Protein AF-A0A7S7W4R5-F1 (afdb_monomer)

Mean predicted aligned error: 4.71 Å

Solvent-accessible surface area (backbone atoms only — not comparable to full-atom va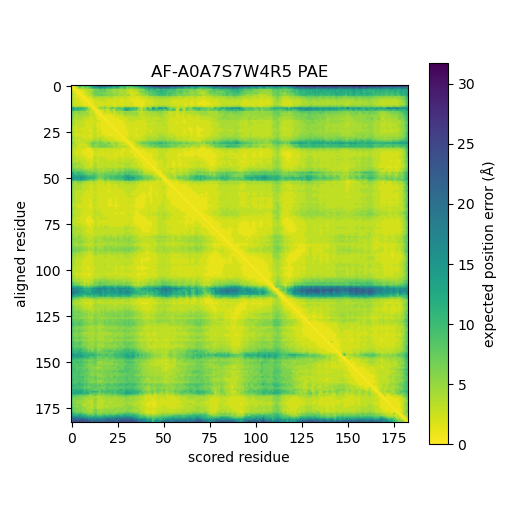lues): 10338 Å² total; per-residue (Å²): 139,83,71,46,53,84,39,73,47,75,42,76,81,83,52,96,44,67,66,61,40,48,54,51,48,58,56,51,57,73,48,55,54,64,38,40,35,37,60,42,52,51,40,34,76,33,30,85,63,26,84,66,51,64,66,30,40,39,49,42,52,46,47,54,47,36,34,74,71,57,67,24,35,40,40,30,28,32,53,75,38,90,50,81,83,76,53,47,64,40,73,39,48,25,26,44,54,65,61,52,51,52,38,69,77,60,66,84,75,65,97,51,74,84,59,65,46,71,56,57,43,84,44,76,36,76,58,96,40,72,66,52,46,51,50,51,53,52,51,54,50,54,42,60,74,41,58,58,49,45,60,76,46,48,69,54,45,52,53,42,41,74,73,69,44,68,67,47,70,63,54,55,53,18,31,53,49,50,59,71,73,73,107

Nearest PDB structures (foldseek):
  3dxf-assembly2_B  TM=5.751E-01  e=3.104E-03  Homo sapiens
  2c4k-assembly3_C  TM=3.996E-01  e=3.802E-01  Homo sapiens
  3pbm-assembly1_A  TM=5.178E-01  e=3.831E+00  Pseudomonas aeruginosa
  4r27-assembly1_A  TM=4.172E-01  e=1.928E+00  Microbacterium sp. Gsoil167

Sequence (183 aa):
MSFLPNDRVWILSYSRKVEENSALIDKLGRAGVGEYVYISSATTNVASRTRCYRYPTVKLLAETLARKKLGARILTVGMMYEQPSELPAGATIATSYDDLAAFMLAPQWLDSAEQPVRLIRRYERPFASRLEEIAFALYGHAMSMLHRWPCALRPIDLILRAMGYKWYGYLYLSNRTWFTTTS

Foldseek 3Di:
DQDDQADEDEAPDDDLDLVVLLVVLVVVLVRNHNAYAYEAELLLLCVVFAVADSPSVSRVSSVVSNCVRPVYQYEYAWDEDQDLVVDFAAKGWHAYPVLVVVCVVPPDDDPDSVDHHYRTDIDHHHDPDPVSVVLVVVLLVLCVVCRHCSCVCVVVCVVCVVVVGPDDSSRSVSRVSCVVPVD

Secondary structure (DSSP, 8-state):
-PPPTT-EEEE----SSHHHHHHHHHHHHTT--SEEEEEEEGGGGGTTT-SS-HHHHHHHHHHHHHHHHH--EEEEE-EEESSGGGSPSEEEEEEEHHHHHHHHHS----S-TTSPEEE-EEEEE--SSHHHHHHHHHHHHHHHHTTT-GGGGHHHHHHHHHTT----HHHHHHHHHHHHH--

pLDDT: mean 90.35, std 7.59, range [43.38, 97.69]

Radius of gyration: 17.81 Å; Cα contacts (8 Å, |Δi|>4): 263; chains: 1; bounding box: 48×31×44 Å

Structure (mmCIF, N/CA/C/O backbone):
data_AF-A0A7S7W4R5-F1
#
_entry.id   AF-A0A7S7W4R5-F1
#
loop_
_atom_site.group_PDB
_atom_site.id
_atom_site.type_symbol
_atom_site.label_atom_id
_atom_site.label_alt_id
_atom_site.label_comp_id
_atom_site.label_asym_id
_atom_site.label_entity_id
_atom_site.label_seq_id
_atom_site.pdbx_PDB_ins_code
_atom_site.Cartn_x
_atom_site.Cartn_y
_atom_site.Cartn_z
_atom_site.occupancy
_atom_site.B_iso_or_equiv
_atom_site.auth_seq_id
_atom_site.auth_comp_id
_atom_site.auth_asym_id
_atom_site.auth_atom_id
_atom_site.pdbx_PDB_model_num
ATOM 1 N N . MET A 1 1 ? -27.684 1.420 8.546 1.00 53.84 1 MET A N 1
ATOM 2 C CA . MET A 1 1 ? -26.929 0.366 9.253 1.00 53.84 1 MET A CA 1
ATOM 3 C C . MET A 1 1 ? -26.331 0.977 10.501 1.00 53.84 1 MET A C 1
ATOM 5 O O . MET A 1 1 ? -25.588 1.944 10.378 1.00 53.84 1 MET A O 1
ATOM 9 N N . SER A 1 2 ? -26.717 0.484 11.673 1.00 81.50 2 SER A N 1
ATOM 10 C CA . SER A 1 2 ? -26.070 0.803 12.947 1.00 81.50 2 SER A CA 1
ATOM 11 C C . SER A 1 2 ? -25.032 -0.274 13.237 1.00 81.50 2 SER A C 1
ATOM 13 O O . SER A 1 2 ? -25.354 -1.453 13.116 1.00 81.50 2 SER A O 1
ATOM 15 N N . PHE A 1 3 ? -23.817 0.129 13.595 1.00 87.81 3 PHE A N 1
ATOM 16 C CA . PHE A 1 3 ? -22.823 -0.802 14.117 1.00 87.81 3 PHE A CA 1
ATOM 17 C C . PHE A 1 3 ? -23.170 -1.194 15.555 1.00 87.81 3 PHE A C 1
ATOM 19 O O . PHE A 1 3 ? -23.752 -0.399 16.295 1.00 87.81 3 PHE A O 1
ATOM 26 N N . LEU A 1 4 ? -22.807 -2.413 15.934 1.00 89.62 4 LEU A N 1
ATOM 27 C CA . LEU A 1 4 ? -22.903 -2.929 17.291 1.00 89.62 4 LEU A CA 1
ATOM 28 C C . LEU A 1 4 ? -21.526 -2.892 17.976 1.00 89.62 4 LEU A C 1
ATOM 30 O O . LEU A 1 4 ? -20.497 -2.968 17.302 1.00 89.62 4 LEU A O 1
ATOM 34 N N . PRO A 1 5 ? -21.470 -2.844 19.319 1.00 88.25 5 PRO A N 1
ATOM 35 C CA . PRO A 1 5 ? -20.201 -2.839 20.052 1.00 88.25 5 PRO A CA 1
ATOM 36 C C . PRO A 1 5 ? -19.311 -4.060 19.800 1.00 88.25 5 PRO A C 1
ATOM 38 O O . PRO A 1 5 ? -18.100 -3.964 19.932 1.00 88.25 5 PRO A O 1
ATOM 41 N N . ASN A 1 6 ? -19.887 -5.197 19.407 1.00 91.38 6 ASN A N 1
ATOM 42 C CA . ASN A 1 6 ? -19.131 -6.417 19.112 1.00 91.38 6 ASN A CA 1
ATOM 43 C C . ASN A 1 6 ? -18.728 -6.532 17.635 1.00 91.38 6 ASN A C 1
ATOM 45 O O . ASN A 1 6 ? -18.113 -7.526 17.247 1.00 91.38 6 ASN A O 1
ATOM 49 N N . ASP A 1 7 ? -19.084 -5.548 16.806 1.00 92.81 7 ASP A N 1
ATOM 50 C CA . ASP A 1 7 ? -18.713 -5.565 15.400 1.00 92.81 7 ASP A CA 1
ATOM 51 C C . ASP A 1 7 ? -17.211 -5.322 15.231 1.00 92.81 7 ASP A C 1
ATOM 53 O O . ASP A 1 7 ? -16.554 -4.627 16.014 1.00 92.81 7 ASP A O 1
ATOM 57 N N . ARG A 1 8 ? -16.685 -5.859 14.130 1.00 92.88 8 ARG A N 1
ATOM 58 C CA . ARG A 1 8 ? -15.374 -5.513 13.590 1.00 92.88 8 ARG A CA 1
ATOM 59 C C . ARG A 1 8 ? -15.561 -4.720 12.310 1.00 92.88 8 ARG A C 1
ATOM 61 O O . ARG A 1 8 ? -16.158 -5.211 11.352 1.00 92.88 8 ARG A O 1
ATOM 68 N N . VAL A 1 9 ? -14.981 -3.527 12.255 1.00 94.88 9 VAL A N 1
ATOM 69 C CA . VAL A 1 9 ? -15.012 -2.687 11.057 1.00 94.88 9 VAL A CA 1
ATOM 70 C C . VAL A 1 9 ? -13.676 -2.733 10.333 1.00 94.88 9 VAL A C 1
ATOM 72 O O . VAL A 1 9 ? -12.651 -2.279 10.839 1.00 94.88 9 VAL A O 1
ATOM 75 N N . TRP A 1 10 ? -13.716 -3.234 9.100 1.00 95.62 10 TRP A N 1
ATOM 76 C CA . TRP A 1 10 ? -12.595 -3.216 8.168 1.00 95.62 10 TRP A CA 1
ATOM 77 C C . TRP A 1 10 ? -12.615 -1.928 7.344 1.00 95.62 10 TRP A C 1
ATOM 79 O O . TRP A 1 10 ? -13.551 -1.659 6.591 1.00 95.62 10 TRP A O 1
ATOM 89 N N . ILE A 1 11 ? -11.565 -1.124 7.464 1.00 95.25 11 ILE A N 1
ATOM 90 C CA . ILE A 1 11 ? -11.422 0.160 6.781 1.00 95.25 11 ILE A CA 1
ATOM 91 C C . ILE A 1 11 ? -10.548 -0.052 5.542 1.00 95.25 11 ILE A C 1
ATOM 93 O O . ILE A 1 11 ? -9.324 0.092 5.584 1.00 95.25 11 ILE A O 1
ATOM 97 N N . LEU A 1 12 ? -11.193 -0.414 4.429 1.00 92.00 12 LEU A N 1
ATOM 98 C CA . LEU A 1 12 ? -10.541 -0.571 3.119 1.00 92.00 12 LEU A CA 1
ATOM 99 C C . LEU A 1 12 ? -10.493 0.742 2.322 1.00 92.00 12 LEU A C 1
ATOM 101 O O . LEU A 1 12 ? -9.673 0.911 1.418 1.00 92.00 12 LEU A O 1
ATOM 105 N N . SER A 1 13 ? -11.376 1.685 2.651 1.00 78.00 13 SER A N 1
ATOM 106 C CA . SER A 1 13 ? -11.526 2.947 1.932 1.00 78.00 13 SER A CA 1
ATOM 107 C C . SER A 1 13 ? -10.308 3.853 2.095 1.00 78.00 13 SER A C 1
ATOM 109 O O . SER A 1 13 ? -9.750 3.996 3.184 1.00 78.00 13 SER A O 1
ATOM 111 N N . TYR A 1 14 ? -9.934 4.515 1.005 1.00 83.19 14 TYR A N 1
ATOM 112 C CA . TYR A 1 14 ? -8.827 5.458 0.949 1.00 83.19 14 TYR A CA 1
ATOM 113 C C . TYR A 1 14 ? -9.204 6.649 0.073 1.00 83.19 14 TYR A C 1
ATOM 115 O O . TYR A 1 14 ? -9.619 6.471 -1.072 1.00 83.19 14 TYR A O 1
ATOM 123 N N . SER A 1 15 ? -8.976 7.857 0.583 1.00 89.75 15 SER A N 1
ATOM 124 C CA . SER A 1 15 ? -8.947 9.073 -0.226 1.00 89.75 15 SER A CA 1
ATOM 125 C C . SER A 1 15 ? -7.519 9.579 -0.425 1.00 89.75 15 SER A C 1
ATOM 127 O O . SER A 1 15 ? -6.656 9.458 0.444 1.00 89.75 15 SER A O 1
ATOM 129 N N . ARG A 1 16 ? -7.278 10.240 -1.562 1.00 88.88 16 ARG A N 1
ATOM 130 C CA . ARG A 1 16 ? -6.045 11.008 -1.816 1.00 88.88 16 ARG A CA 1
ATOM 131 C C . ARG A 1 16 ? -5.974 12.314 -1.007 1.00 88.88 16 ARG A C 1
ATOM 133 O O . ARG A 1 16 ? -4.934 12.983 -1.036 1.00 88.88 16 ARG A O 1
ATOM 140 N N . LYS A 1 17 ? -7.063 12.713 -0.345 1.00 91.44 17 LYS A N 1
ATOM 141 C CA . LYS A 1 17 ? -7.158 13.899 0.515 1.00 91.44 17 LYS A CA 1
ATOM 142 C C . LYS A 1 17 ? -7.147 13.476 1.981 1.00 91.44 17 LYS A C 1
ATOM 144 O O . LYS A 1 17 ? -7.844 12.542 2.368 1.00 91.44 17 LYS A O 1
ATOM 149 N N . VAL A 1 18 ? -6.327 14.136 2.792 1.00 90.25 18 VAL A N 1
ATOM 150 C CA . VAL A 1 18 ? -6.157 13.775 4.211 1.00 90.25 18 VAL A CA 1
ATOM 151 C C . VAL A 1 18 ? -7.432 14.088 4.992 1.00 90.25 18 VAL A C 1
ATOM 153 O O . VAL A 1 18 ? -7.828 13.323 5.865 1.00 90.25 18 VAL A O 1
ATOM 156 N N . GLU A 1 19 ? -8.112 15.162 4.610 1.00 94.06 19 GLU A N 1
ATOM 157 C CA . GLU A 1 19 ? -9.325 15.682 5.233 1.00 94.06 19 GLU A CA 1
ATOM 158 C C . GLU A 1 19 ? -10.476 14.677 5.115 1.00 94.06 19 GLU A C 1
ATOM 160 O O . GLU A 1 19 ? -11.157 14.392 6.096 1.00 94.06 19 GLU A O 1
ATOM 165 N N . GLU A 1 20 ? -10.638 14.067 3.937 1.00 94.69 20 GLU A N 1
ATOM 166 C CA . GLU A 1 20 ? -11.657 13.040 3.687 1.00 94.69 20 GLU A CA 1
ATOM 167 C C . GLU A 1 20 ? -11.386 11.765 4.505 1.00 94.69 20 GLU A C 1
ATOM 169 O O . GLU A 1 20 ? -12.312 11.189 5.076 1.00 94.69 20 GLU A O 1
ATOM 174 N N . ASN A 1 21 ? -10.116 11.353 4.633 1.00 94.06 21 ASN A N 1
ATOM 175 C CA . ASN A 1 21 ? -9.754 10.227 5.500 1.00 94.06 21 ASN A CA 1
ATOM 176 C C . ASN A 1 21 ? -10.016 10.550 6.980 1.00 94.06 21 ASN A C 1
ATOM 178 O O . ASN A 1 21 ? -10.554 9.709 7.696 1.00 94.06 21 ASN A O 1
ATOM 182 N N . SER A 1 22 ? -9.677 11.762 7.444 1.00 94.06 22 SER A N 1
ATOM 183 C CA . SER A 1 22 ? -9.964 12.173 8.825 1.00 94.06 22 SER A CA 1
ATOM 184 C C . SER A 1 22 ? -11.462 12.186 9.099 1.00 94.06 22 SER A C 1
ATOM 186 O O . SER A 1 22 ? -11.881 11.640 10.111 1.00 94.06 22 SER A O 1
ATOM 188 N N . ALA A 1 23 ? -12.271 12.747 8.197 1.00 95.00 23 ALA A N 1
ATOM 189 C CA . ALA A 1 23 ? -13.721 12.813 8.362 1.00 95.00 23 ALA A CA 1
ATOM 190 C C . ALA A 1 23 ? -14.356 11.417 8.476 1.00 95.00 23 ALA A C 1
ATOM 192 O O . ALA A 1 23 ? -15.234 11.203 9.313 1.00 95.00 23 ALA A O 1
ATOM 193 N N . LEU A 1 24 ? -13.887 10.452 7.677 1.00 94.25 24 LEU A N 1
ATOM 194 C CA . LEU A 1 24 ? -14.310 9.059 7.798 1.00 94.25 24 LEU A CA 1
ATOM 195 C C . LEU A 1 24 ? -13.932 8.470 9.162 1.00 94.25 24 LEU A C 1
ATOM 197 O O . LEU A 1 24 ? -14.781 7.881 9.825 1.00 94.25 24 LEU A O 1
ATOM 201 N N . ILE A 1 25 ? -12.672 8.626 9.574 1.00 94.69 25 ILE A N 1
ATOM 202 C CA . ILE A 1 25 ? -12.164 8.106 10.850 1.00 94.69 25 ILE A CA 1
ATOM 203 C C . ILE A 1 25 ? -12.946 8.714 12.022 1.00 94.69 25 ILE A C 1
ATOM 205 O O . ILE A 1 25 ? -13.368 7.992 12.918 1.00 94.69 25 ILE A O 1
ATOM 209 N N . ASP A 1 26 ? -13.223 10.017 11.982 1.00 93.81 26 ASP A N 1
ATOM 210 C CA . ASP A 1 26 ? -14.016 10.712 12.999 1.00 93.81 26 ASP A CA 1
ATOM 211 C C . ASP A 1 26 ? -15.463 10.207 13.042 1.00 93.81 26 ASP A C 1
ATOM 213 O O . ASP A 1 26 ? -16.035 10.040 14.120 1.00 93.81 26 ASP A O 1
ATOM 217 N N . LYS A 1 27 ? -16.061 9.921 11.879 1.00 93.00 27 LYS A N 1
ATOM 218 C CA . LYS A 1 27 ? -17.402 9.332 11.798 1.00 93.00 27 LYS A CA 1
ATOM 219 C C . LYS A 1 27 ? -17.432 7.915 12.374 1.00 93.00 27 LYS A C 1
ATOM 221 O O . LYS A 1 27 ? -18.374 7.585 13.087 1.00 93.00 27 LYS A O 1
ATOM 226 N N . LEU A 1 28 ? -16.414 7.105 12.086 1.00 92.94 28 LEU A N 1
ATOM 227 C CA . LEU A 1 28 ? -16.287 5.749 12.616 1.00 92.94 28 LEU A CA 1
ATOM 228 C C . LEU A 1 28 ? -16.101 5.754 14.133 1.00 92.94 28 LEU A C 1
ATOM 230 O O . LEU A 1 28 ? -16.795 5.012 14.810 1.00 92.94 28 LEU A O 1
ATOM 234 N N . GLY A 1 29 ? -15.275 6.648 14.683 1.00 91.81 29 GLY A N 1
ATOM 235 C CA . GLY A 1 29 ? -15.052 6.728 16.133 1.00 91.81 29 GLY A CA 1
ATOM 236 C C . GLY A 1 29 ? -16.318 7.020 16.945 1.00 91.81 29 GLY A C 1
ATOM 237 O O . GLY A 1 29 ? -16.427 6.603 18.093 1.00 91.81 29 GLY A O 1
ATOM 238 N N . ARG A 1 30 ? -17.316 7.675 16.338 1.00 91.56 30 ARG A N 1
ATOM 239 C CA . ARG A 1 30 ? -18.628 7.931 16.959 1.00 91.56 30 ARG A CA 1
ATOM 240 C C . ARG A 1 30 ? -19.580 6.734 16.905 1.00 91.56 30 ARG A C 1
ATOM 242 O O . ARG A 1 30 ? -20.636 6.791 17.523 1.00 91.56 30 ARG A O 1
ATOM 249 N N . ALA A 1 31 ? -19.245 5.684 16.158 1.00 89.00 31 ALA A N 1
ATOM 250 C CA . ALA A 1 31 ? -20.109 4.524 15.976 1.00 89.00 31 ALA A CA 1
ATOM 251 C C . ALA A 1 31 ? -20.035 3.504 17.124 1.00 89.00 31 ALA A C 1
ATOM 253 O O . ALA A 1 31 ? -20.873 2.610 17.171 1.00 89.00 31 ALA A O 1
ATOM 254 N N . GLY A 1 32 ? -19.060 3.623 18.034 1.00 84.50 32 GLY A N 1
ATOM 255 C CA . GLY A 1 32 ? -18.962 2.757 19.215 1.00 84.50 32 GLY A CA 1
ATOM 256 C C . GLY A 1 32 ? -18.634 1.289 18.913 1.00 84.50 32 GLY A C 1
ATOM 257 O O . GLY A 1 32 ? -18.999 0.418 19.694 1.00 84.50 32 GLY A O 1
ATOM 258 N N . VAL A 1 33 ? -17.972 1.013 17.786 1.00 91.62 33 VAL A N 1
ATOM 259 C CA . VAL A 1 33 ? -17.513 -0.331 17.386 1.00 91.62 33 VAL A CA 1
ATOM 260 C C . VAL A 1 33 ? -16.379 -0.795 18.309 1.00 91.62 33 VAL A C 1
ATOM 262 O O . VAL A 1 33 ? -15.517 0.012 18.666 1.00 91.62 33 VAL A O 1
ATOM 265 N N . GLY A 1 34 ? -16.349 -2.085 18.652 1.00 87.69 34 GLY A N 1
ATOM 266 C CA . GLY A 1 34 ? -15.338 -2.672 19.538 1.00 87.69 34 GLY A CA 1
ATOM 267 C C . GLY A 1 34 ? -13.983 -2.929 18.882 1.00 87.69 34 GLY A C 1
ATOM 268 O O . GLY A 1 34 ? -12.960 -2.833 19.555 1.00 87.69 34 GLY A O 1
ATOM 269 N N . GLU A 1 35 ? -13.940 -3.215 17.577 1.00 92.75 35 GLU A N 1
ATOM 270 C CA . GLU A 1 35 ? -12.680 -3.424 16.857 1.00 92.75 35 GLU A CA 1
ATOM 271 C C . GLU A 1 35 ? -12.645 -2.699 15.506 1.00 92.75 35 GLU A C 1
ATOM 273 O O . GLU A 1 35 ? -13.497 -2.895 14.636 1.00 92.75 35 GLU A O 1
ATOM 278 N N . TYR A 1 36 ? -11.592 -1.909 15.294 1.00 94.56 36 TYR A N 1
ATOM 279 C CA . TYR A 1 36 ? -11.287 -1.297 14.005 1.00 94.56 36 TYR A CA 1
ATOM 280 C C . TYR A 1 36 ? -10.034 -1.928 13.416 1.00 94.56 36 TYR A C 1
ATOM 282 O O . TYR A 1 36 ? -8.998 -2.019 14.077 1.00 94.56 36 TYR A O 1
ATOM 290 N N . VAL A 1 37 ? -10.108 -2.297 12.142 1.00 95.38 37 VAL A N 1
ATOM 291 C CA . VAL A 1 37 ? -8.967 -2.791 11.377 1.00 95.38 37 VAL A CA 1
ATOM 292 C C . VAL A 1 37 ? -8.735 -1.874 10.191 1.00 95.38 37 VAL A C 1
ATOM 294 O O . VAL A 1 37 ? -9.597 -1.734 9.327 1.00 95.38 37 VAL A O 1
ATOM 297 N N . TYR A 1 38 ? -7.564 -1.251 10.123 1.00 96.25 38 TYR A N 1
ATOM 298 C CA . TYR A 1 38 ? -7.192 -0.388 9.011 1.00 96.25 38 TYR A CA 1
ATOM 299 C C . TYR A 1 38 ? -6.280 -1.124 8.029 1.00 96.25 38 TYR A C 1
ATOM 301 O O . TYR A 1 38 ? -5.201 -1.597 8.400 1.00 96.25 38 TYR A O 1
ATOM 309 N N . ILE A 1 39 ? -6.697 -1.180 6.760 1.00 96.38 39 ILE A N 1
ATOM 310 C CA . ILE A 1 39 ? -5.896 -1.763 5.681 1.00 96.38 39 ILE A CA 1
ATOM 311 C C . ILE A 1 39 ? -4.884 -0.724 5.190 1.00 96.38 39 ILE A C 1
ATOM 313 O O . ILE A 1 39 ? -5.216 0.208 4.442 1.00 96.38 39 ILE A O 1
ATOM 317 N N . SER A 1 40 ? -3.634 -0.891 5.613 1.00 95.19 40 SER A N 1
ATOM 318 C CA . SER A 1 40 ? -2.487 -0.119 5.139 1.00 95.19 40 SER A CA 1
ATOM 319 C C . SER A 1 40 ? -1.844 -0.761 3.906 1.00 95.19 40 SER A C 1
ATOM 321 O O . SER A 1 40 ? -2.249 -1.825 3.452 1.00 95.19 40 SER A O 1
ATOM 323 N N . SER A 1 41 ? -0.845 -0.098 3.329 1.00 94.56 41 SER A N 1
ATOM 324 C CA . SER A 1 41 ? -0.123 -0.569 2.145 1.00 94.56 41 SER A CA 1
ATOM 325 C C . SER A 1 41 ? 1.355 -0.744 2.456 1.00 94.56 41 SER A C 1
ATOM 327 O O . SER A 1 41 ? 1.958 0.116 3.085 1.00 94.56 41 SER A O 1
ATOM 329 N N . ALA A 1 42 ? 1.971 -1.785 1.903 1.00 94.62 42 ALA A N 1
ATOM 330 C CA . ALA A 1 42 ? 3.408 -2.025 1.917 1.00 94.62 42 ALA A CA 1
ATOM 331 C C . ALA A 1 42 ? 4.209 -0.797 1.453 1.00 94.62 42 ALA A C 1
ATOM 333 O O . ALA A 1 42 ? 5.328 -0.582 1.910 1.00 94.62 42 ALA A O 1
ATOM 334 N N . THR A 1 43 ? 3.621 0.039 0.592 1.00 93.50 43 THR A N 1
ATOM 335 C CA . THR A 1 43 ? 4.242 1.258 0.061 1.00 93.50 43 THR A CA 1
ATOM 336 C C . THR A 1 43 ? 4.409 2.378 1.085 1.00 93.50 43 THR A C 1
ATOM 338 O O . THR A 1 43 ? 5.188 3.294 0.838 1.00 93.50 43 THR A O 1
ATOM 341 N N . THR A 1 44 ? 3.760 2.329 2.253 1.00 93.19 44 THR A N 1
ATOM 342 C CA . THR A 1 44 ? 3.964 3.344 3.305 1.00 93.19 44 THR A CA 1
ATOM 343 C C . THR A 1 44 ? 5.407 3.364 3.819 1.00 93.19 44 THR A C 1
ATOM 345 O O . THR A 1 44 ? 5.878 4.412 4.262 1.00 93.19 44 THR A O 1
ATOM 348 N N . ASN A 1 45 ? 6.156 2.266 3.657 1.00 91.81 45 ASN A N 1
ATOM 349 C CA . ASN A 1 45 ? 7.567 2.157 4.038 1.00 91.81 45 ASN A CA 1
ATOM 350 C C . ASN A 1 45 ? 8.509 3.127 3.295 1.00 91.81 45 ASN A C 1
ATOM 352 O O . ASN A 1 45 ? 9.619 3.377 3.766 1.00 91.81 45 ASN A O 1
ATOM 356 N N . VAL A 1 46 ? 8.088 3.694 2.157 1.00 91.00 46 VAL A N 1
ATOM 357 C CA . VAL A 1 46 ? 8.875 4.700 1.423 1.00 91.00 46 VAL A CA 1
ATOM 358 C C . VAL A 1 46 ? 8.458 6.136 1.715 1.00 91.00 46 VAL A C 1
ATOM 360 O O . VAL A 1 46 ? 9.169 7.053 1.309 1.00 91.00 46 VAL A O 1
ATOM 363 N N . ALA A 1 47 ? 7.362 6.364 2.445 1.00 89.50 47 ALA A N 1
ATOM 364 C CA . ALA A 1 47 ? 6.867 7.714 2.730 1.00 89.50 47 ALA A CA 1
ATOM 365 C C . ALA A 1 47 ? 7.873 8.564 3.533 1.00 89.50 47 ALA A C 1
ATOM 367 O O . ALA A 1 47 ? 7.959 9.775 3.342 1.00 89.50 47 ALA A O 1
ATOM 368 N N . SER A 1 48 ? 8.673 7.938 4.403 1.00 82.94 48 SER A N 1
ATOM 369 C CA . SER A 1 48 ? 9.748 8.613 5.146 1.00 82.94 48 SER A CA 1
ATOM 370 C C . SER A 1 48 ? 11.006 8.855 4.302 1.00 82.94 48 SER A C 1
ATOM 372 O O . SER A 1 48 ? 11.750 9.800 4.562 1.00 82.94 48 SER A O 1
ATOM 374 N N . ARG A 1 49 ? 11.237 8.027 3.274 1.00 82.50 49 ARG A N 1
ATOM 375 C CA . ARG A 1 49 ? 12.416 8.089 2.392 1.00 82.50 49 ARG A CA 1
ATOM 376 C C . ARG A 1 49 ? 12.258 9.127 1.292 1.00 82.50 49 ARG A C 1
ATOM 378 O O . ARG A 1 49 ? 13.232 9.750 0.876 1.00 82.50 49 ARG A O 1
ATOM 385 N N . THR A 1 50 ? 11.031 9.328 0.824 1.00 81.69 50 THR A N 1
ATOM 386 C CA . THR A 1 50 ? 10.734 10.294 -0.222 1.00 81.69 50 THR A CA 1
ATOM 387 C C . THR A 1 50 ? 9.426 11.027 0.042 1.00 81.69 50 THR A C 1
ATOM 389 O O . THR A 1 50 ? 8.381 10.432 0.285 1.00 81.69 50 THR A O 1
ATOM 392 N N . ARG A 1 51 ? 9.479 12.360 -0.050 1.00 75.25 51 ARG A N 1
ATOM 393 C CA . ARG A 1 51 ? 8.314 13.236 0.151 1.00 75.25 51 ARG A CA 1
ATOM 394 C C . ARG A 1 51 ? 7.527 13.486 -1.134 1.00 75.25 51 ARG A C 1
ATOM 396 O O . ARG A 1 51 ? 6.547 14.223 -1.117 1.00 75.25 51 ARG A O 1
ATOM 403 N N . CYS A 1 52 ? 7.947 12.905 -2.257 1.00 87.50 52 CYS A N 1
ATOM 404 C CA . CYS A 1 52 ? 7.414 13.281 -3.560 1.00 87.50 52 CYS A CA 1
ATOM 405 C C . CYS A 1 52 ? 6.260 12.404 -4.067 1.00 87.50 52 CYS A C 1
ATOM 407 O O . CYS A 1 52 ? 5.587 12.753 -5.045 1.00 87.50 52 CYS A O 1
ATOM 409 N N . TYR A 1 53 ? 6.008 11.260 -3.425 1.00 89.31 53 TYR A N 1
ATOM 410 C CA . TYR A 1 53 ? 4.865 10.410 -3.742 1.00 89.31 53 TYR A CA 1
ATOM 411 C C . TYR A 1 53 ? 3.727 10.660 -2.761 1.00 89.31 53 TYR A C 1
ATOM 413 O O . TYR A 1 53 ? 3.793 10.304 -1.591 1.00 89.31 53 TYR A O 1
ATOM 421 N N . ARG A 1 54 ? 2.637 11.240 -3.270 1.00 90.12 54 ARG A N 1
ATOM 422 C CA . ARG A 1 54 ? 1.461 11.564 -2.457 1.00 90.12 54 ARG A CA 1
ATOM 423 C C . ARG A 1 54 ? 0.768 10.320 -1.896 1.00 90.12 54 ARG A C 1
ATOM 425 O O . ARG A 1 54 ? 0.298 10.362 -0.767 1.00 90.12 54 ARG A O 1
ATOM 432 N N . TYR A 1 55 ? 0.699 9.230 -2.664 1.00 90.62 55 TYR A N 1
ATOM 433 C CA . TYR A 1 55 ? -0.039 8.028 -2.260 1.00 90.62 55 TYR A CA 1
ATOM 434 C C . TYR A 1 55 ? 0.512 7.385 -0.970 1.00 90.62 55 TYR A C 1
ATOM 436 O O . TYR A 1 55 ? -0.244 7.349 0.004 1.00 90.62 55 TYR A O 1
ATOM 444 N N . PRO A 1 56 ? 1.803 6.986 -0.894 1.00 92.00 56 PRO A N 1
ATOM 445 C CA . PRO A 1 56 ? 2.403 6.464 0.336 1.00 92.00 56 PRO A CA 1
ATOM 446 C C . PRO A 1 56 ? 2.236 7.390 1.540 1.00 92.00 56 PRO A C 1
ATOM 448 O O . PRO A 1 56 ? 1.855 6.941 2.618 1.00 92.00 56 PRO A O 1
ATOM 451 N N . THR A 1 57 ? 2.466 8.693 1.348 1.00 92.19 57 THR A N 1
ATOM 452 C CA . THR A 1 57 ? 2.383 9.689 2.422 1.00 92.19 57 THR A CA 1
ATOM 453 C C . THR A 1 57 ? 0.971 9.810 2.977 1.00 92.19 57 THR A C 1
ATOM 455 O O . THR A 1 57 ? 0.775 9.722 4.184 1.00 92.19 57 THR A O 1
ATOM 458 N N . VAL A 1 58 ? -0.036 9.969 2.114 1.00 93.00 58 VAL A N 1
ATOM 459 C CA . VAL A 1 58 ? -1.431 10.089 2.565 1.00 93.00 58 VAL A CA 1
ATOM 460 C C . VAL A 1 58 ? -1.905 8.787 3.214 1.00 93.00 58 VAL A C 1
ATOM 462 O O . VAL A 1 58 ? -2.611 8.837 4.218 1.00 93.00 58 VAL A O 1
ATOM 465 N N . LYS A 1 59 ? -1.492 7.622 2.694 1.00 93.38 59 LYS A N 1
ATOM 466 C CA . LYS A 1 59 ? -1.863 6.322 3.269 1.00 93.38 59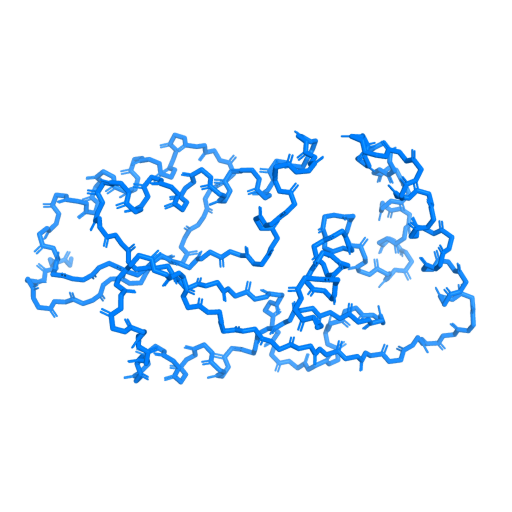 LYS A CA 1
ATOM 467 C C . LYS A 1 59 ? -1.252 6.121 4.663 1.00 93.38 59 LYS A C 1
ATOM 469 O O . LYS A 1 59 ? -1.967 5.663 5.551 1.00 93.38 59 LYS A O 1
ATOM 474 N N . LEU A 1 60 ? 0.003 6.538 4.873 1.00 93.50 60 LEU A N 1
ATOM 475 C CA . LEU A 1 60 ? 0.673 6.521 6.180 1.00 93.50 60 LEU A CA 1
ATOM 476 C C . LEU A 1 60 ? 0.038 7.500 7.182 1.00 93.50 60 LEU A C 1
ATOM 478 O O . LEU A 1 60 ? -0.120 7.175 8.359 1.00 93.50 60 LEU A O 1
ATOM 482 N N . LEU A 1 61 ? -0.356 8.694 6.728 1.00 93.94 61 LEU A N 1
ATOM 483 C CA . LEU A 1 61 ? -1.068 9.654 7.576 1.00 93.94 61 LEU A CA 1
ATOM 484 C C . LEU A 1 61 ? -2.426 9.099 8.019 1.00 93.94 61 LEU A C 1
ATOM 486 O O . LEU A 1 61 ? -2.763 9.180 9.196 1.00 93.94 61 LEU A O 1
ATOM 490 N N . ALA A 1 62 ? -3.180 8.489 7.104 1.00 94.69 62 ALA A N 1
ATOM 491 C CA . ALA A 1 62 ? -4.448 7.846 7.428 1.00 94.69 62 ALA A CA 1
ATOM 492 C C . ALA A 1 62 ? -4.271 6.642 8.374 1.00 94.69 62 ALA A C 1
ATOM 494 O O . ALA A 1 62 ? -5.057 6.497 9.306 1.00 94.69 62 ALA A O 1
ATOM 495 N N . GLU A 1 63 ? -3.211 5.841 8.208 1.00 94.44 63 GLU A N 1
ATOM 496 C CA . GLU A 1 63 ? -2.851 4.776 9.157 1.00 94.44 63 GLU A CA 1
ATOM 497 C C . GLU A 1 63 ? -2.597 5.339 10.563 1.00 94.44 63 GLU A C 1
ATOM 499 O O . GLU A 1 63 ? -3.178 4.874 11.544 1.00 94.44 63 GLU A O 1
ATOM 504 N N . THR A 1 64 ? -1.769 6.384 10.656 1.00 94.06 64 THR A N 1
ATOM 505 C CA . THR A 1 64 ? -1.459 7.063 11.923 1.00 94.06 64 THR A CA 1
ATOM 506 C C .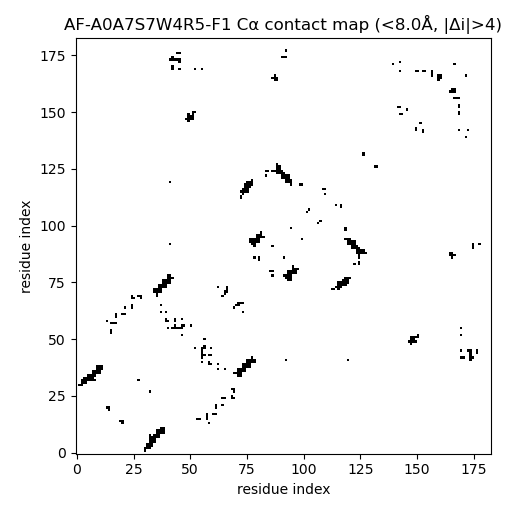 THR A 1 64 ? -2.723 7.612 12.585 1.00 94.06 64 THR A C 1
ATOM 508 O O . THR A 1 64 ? -2.904 7.474 13.794 1.00 94.06 64 THR A O 1
ATOM 511 N N . LEU A 1 65 ? -3.622 8.214 11.798 1.00 94.75 65 LEU A N 1
ATOM 512 C CA . LEU A 1 65 ? -4.898 8.733 12.288 1.00 94.75 65 LEU A CA 1
ATOM 513 C C . LEU A 1 65 ? -5.812 7.616 12.795 1.00 94.75 65 LEU A C 1
ATOM 515 O O . LEU A 1 65 ? -6.370 7.759 13.880 1.00 94.75 65 LEU A O 1
ATOM 519 N N . ALA A 1 66 ? -5.946 6.515 12.053 1.00 94.62 66 ALA A N 1
ATOM 520 C CA . ALA A 1 66 ? -6.779 5.383 12.452 1.00 94.62 66 ALA A CA 1
ATOM 521 C C . ALA A 1 66 ? -6.268 4.768 13.760 1.00 94.62 66 ALA A C 1
ATOM 523 O O . ALA A 1 66 ? -7.044 4.545 14.687 1.00 94.62 66 ALA A O 1
ATOM 524 N N . ARG A 1 67 ? -4.949 4.593 13.883 1.00 93.56 67 ARG A N 1
ATOM 525 C CA . ARG A 1 67 ? -4.324 4.108 15.116 1.00 93.56 67 ARG A CA 1
ATOM 526 C C . ARG A 1 67 ? -4.587 5.050 16.291 1.00 93.56 67 ARG A C 1
ATOM 528 O O . ARG A 1 67 ? -5.054 4.614 17.334 1.00 93.56 67 ARG A O 1
ATOM 535 N N . LYS A 1 68 ? -4.334 6.351 16.116 1.00 93.69 68 LYS A N 1
ATOM 536 C CA . LYS A 1 68 ? -4.448 7.344 17.196 1.00 93.69 68 LYS A CA 1
ATOM 537 C C . LYS A 1 68 ? -5.890 7.591 17.643 1.00 93.69 68 LYS A C 1
ATOM 539 O O . LYS A 1 68 ? -6.122 7.785 18.830 1.00 93.69 68 LYS A O 1
ATOM 544 N N . LYS A 1 69 ? -6.839 7.659 16.705 1.00 93.88 69 LYS A N 1
ATOM 545 C CA . LYS A 1 69 ? -8.231 8.040 16.996 1.00 93.88 69 LYS A CA 1
ATOM 546 C C . LYS A 1 69 ? -9.134 6.851 17.310 1.00 93.88 69 LYS A C 1
ATOM 548 O O . LYS A 1 69 ? -10.095 7.027 18.045 1.00 93.88 69 LYS A O 1
ATOM 553 N N . LEU A 1 70 ? -8.852 5.679 16.741 1.00 93.19 70 LEU A N 1
ATOM 554 C CA . LEU A 1 70 ? -9.710 4.495 16.869 1.00 93.19 70 LEU A CA 1
ATOM 555 C C . LEU A 1 70 ? -9.050 3.348 17.636 1.00 93.19 70 LEU A C 1
ATOM 557 O O . LEU A 1 70 ? -9.699 2.332 17.853 1.00 93.19 70 LEU A O 1
ATOM 561 N N . GLY A 1 71 ? -7.759 3.450 17.975 1.00 92.56 71 GLY A N 1
ATOM 562 C CA . GLY A 1 71 ? -6.999 2.290 18.449 1.00 92.56 71 GLY A CA 1
ATOM 563 C C . GLY A 1 71 ? -6.937 1.175 17.399 1.00 92.56 71 GLY A C 1
ATOM 564 O O . GLY A 1 71 ? -6.859 0.003 17.752 1.00 92.56 71 GLY A O 1
ATOM 565 N N . ALA A 1 72 ? -7.041 1.523 16.109 1.00 93.69 72 ALA A N 1
ATOM 566 C CA . ALA A 1 72 ? -7.194 0.535 15.050 1.00 93.69 72 ALA A CA 1
ATOM 567 C C . ALA A 1 72 ? -5.972 -0.386 14.944 1.00 93.69 72 ALA A C 1
ATOM 569 O O . ALA A 1 72 ? -4.827 0.080 14.917 1.00 93.69 72 ALA A O 1
ATOM 570 N N . ARG A 1 73 ? -6.233 -1.685 14.774 1.00 94.50 73 ARG A N 1
ATOM 571 C CA . ARG A 1 73 ? -5.222 -2.663 14.371 1.00 94.50 73 ARG A CA 1
ATOM 572 C C . ARG A 1 73 ? -4.848 -2.432 12.915 1.00 94.50 73 ARG A C 1
ATOM 574 O O . ARG A 1 73 ? -5.707 -2.144 12.079 1.00 94.50 73 ARG A O 1
ATOM 581 N N . ILE A 1 74 ? -3.562 -2.547 12.602 1.00 94.56 74 ILE A N 1
ATOM 582 C CA . ILE A 1 74 ? -3.053 -2.258 11.262 1.00 94.56 74 ILE A CA 1
ATOM 583 C C . ILE A 1 74 ? -2.727 -3.562 10.541 1.00 94.56 74 ILE A C 1
ATOM 585 O O . ILE A 1 74 ? -1.875 -4.324 10.995 1.00 94.56 74 ILE A O 1
ATOM 589 N N . LEU A 1 75 ? -3.360 -3.774 9.387 1.00 96.12 75 LEU A N 1
ATOM 590 C CA . LEU A 1 75 ? -3.006 -4.837 8.449 1.00 96.12 75 LEU A CA 1
ATOM 591 C C . LEU A 1 75 ? -2.305 -4.222 7.237 1.00 96.12 75 LEU A C 1
ATOM 593 O O . LEU A 1 75 ? -2.898 -3.442 6.496 1.00 96.12 75 LEU A O 1
ATOM 597 N N . THR A 1 76 ? -1.037 -4.557 7.031 1.00 95.62 76 THR A N 1
ATOM 598 C CA . THR A 1 76 ? -0.262 -4.126 5.863 1.00 95.62 76 THR A CA 1
ATOM 599 C C . THR A 1 76 ? -0.424 -5.139 4.741 1.00 95.62 76 THR A C 1
ATOM 601 O O . THR A 1 76 ? -0.034 -6.293 4.912 1.00 95.62 76 THR A O 1
ATOM 604 N N . VAL A 1 77 ? -0.937 -4.696 3.592 1.00 96.75 77 VAL A N 1
ATOM 605 C CA . VAL A 1 77 ? -1.027 -5.512 2.370 1.00 96.75 77 VAL A CA 1
ATOM 606 C C . VAL A 1 77 ? -0.079 -5.001 1.286 1.00 96.75 77 VAL A C 1
ATOM 608 O O . VAL A 1 77 ? 0.266 -3.819 1.245 1.00 96.75 77 VAL A O 1
ATOM 611 N N . GLY A 1 78 ? 0.368 -5.891 0.409 1.00 95.62 78 GLY A N 1
ATOM 612 C CA . GLY A 1 78 ? 1.186 -5.591 -0.757 1.00 95.62 78 GLY A CA 1
ATOM 613 C C . GLY A 1 78 ? 0.356 -5.064 -1.926 1.00 95.62 78 GLY A C 1
ATOM 614 O O . GLY A 1 78 ? -0.737 -4.524 -1.758 1.00 95.62 78 GLY A O 1
ATOM 615 N N . MET A 1 79 ? 0.887 -5.215 -3.137 1.00 95.06 79 MET A N 1
ATOM 616 C CA . MET A 1 79 ? 0.093 -5.067 -4.354 1.00 95.06 79 MET A CA 1
ATOM 617 C C . MET A 1 79 ? -0.978 -6.166 -4.401 1.00 95.06 79 MET A C 1
ATOM 619 O O . MET A 1 79 ? -0.641 -7.348 -4.358 1.00 95.06 79 MET A O 1
ATOM 623 N N . MET A 1 80 ? -2.252 -5.772 -4.460 1.00 96.12 80 MET A N 1
ATOM 624 C CA . MET A 1 80 ? -3.366 -6.716 -4.568 1.00 96.12 80 MET A CA 1
ATOM 625 C C . MET A 1 80 ? -3.413 -7.334 -5.963 1.00 96.12 80 MET A C 1
ATOM 627 O O . MET A 1 80 ? -3.180 -6.627 -6.947 1.00 96.12 80 MET A O 1
ATOM 631 N N . TYR A 1 81 ? -3.726 -8.623 -6.034 1.00 96.25 81 TYR A N 1
ATOM 632 C CA . TYR A 1 81 ? -3.921 -9.342 -7.289 1.00 96.25 81 TYR A CA 1
ATOM 633 C C . TYR A 1 81 ? -4.947 -10.465 -7.118 1.00 96.25 81 TYR A C 1
ATOM 635 O O . TYR A 1 81 ? -5.106 -11.010 -6.020 1.00 96.25 81 TYR A O 1
ATOM 643 N N . GLU A 1 82 ? -5.624 -10.815 -8.209 1.00 97.06 82 GLU A N 1
ATOM 644 C CA . GLU A 1 82 ? -6.423 -12.041 -8.298 1.00 97.06 82 GLU A CA 1
ATOM 645 C C . GLU A 1 82 ? -5.562 -13.164 -8.877 1.00 97.06 82 GLU A C 1
ATOM 647 O O . GLU A 1 82 ? -5.378 -14.205 -8.249 1.00 97.06 82 GLU A O 1
ATOM 652 N N . GLN A 1 83 ? -4.905 -12.901 -10.009 1.00 95.56 83 GLN A N 1
ATOM 653 C CA . GLN A 1 83 ? -3.959 -13.824 -10.628 1.00 95.56 83 GLN A CA 1
ATOM 654 C C . GLN A 1 83 ? -2.516 -13.295 -10.561 1.00 95.56 83 GLN A C 1
ATOM 656 O O . GLN A 1 83 ? -2.272 -12.128 -10.878 1.00 95.56 83 GLN A O 1
ATOM 661 N N . PRO A 1 84 ? -1.509 -14.130 -10.223 1.00 93.69 84 PRO A N 1
ATOM 662 C CA . PRO A 1 84 ? -0.110 -13.691 -10.167 1.00 93.69 84 PRO A CA 1
ATOM 663 C C . PRO A 1 84 ? 0.423 -13.085 -11.478 1.00 93.69 84 PRO A C 1
ATOM 665 O O . PRO A 1 84 ? 1.364 -12.294 -11.457 1.00 93.69 84 PRO A O 1
ATOM 668 N N . SER A 1 85 ? -0.182 -13.425 -12.620 1.00 92.62 85 SER A N 1
ATOM 669 C CA . SER A 1 85 ? 0.134 -12.869 -13.944 1.00 92.62 85 SER A CA 1
ATOM 670 C C . SER A 1 85 ? -0.134 -11.358 -14.056 1.00 92.62 85 SER A C 1
ATOM 672 O O . SER A 1 85 ? 0.489 -10.681 -14.878 1.00 92.62 85 SER A O 1
ATOM 674 N N . GLU A 1 86 ? -1.013 -10.803 -13.217 1.00 92.56 86 GLU A N 1
ATOM 675 C CA . GLU A 1 86 ? -1.351 -9.375 -13.193 1.00 92.56 86 GLU A CA 1
ATOM 676 C C . GLU A 1 86 ? -0.228 -8.496 -12.634 1.00 92.56 86 GLU A C 1
ATOM 678 O O . GLU A 1 86 ? -0.135 -7.309 -12.995 1.00 92.56 86 GLU A O 1
ATOM 683 N N . LEU A 1 87 ? 0.606 -9.081 -11.764 1.00 94.75 87 LEU A N 1
ATOM 684 C CA . LEU A 1 87 ? 1.745 -8.435 -11.116 1.00 94.75 87 LEU A CA 1
ATOM 685 C C . LEU A 1 87 ? 2.797 -8.034 -12.157 1.00 94.75 87 LEU A C 1
ATOM 687 O O . LEU A 1 87 ? 2.925 -8.706 -13.178 1.00 94.75 87 LEU A O 1
ATOM 691 N N . PRO A 1 88 ? 3.562 -6.949 -11.944 1.00 93.81 88 PRO A N 1
ATOM 692 C CA . PRO A 1 88 ? 4.635 -6.561 -12.857 1.00 93.81 88 PRO A CA 1
ATOM 693 C C . PRO A 1 88 ? 5.771 -7.593 -12.892 1.00 93.81 88 PRO A C 1
ATOM 695 O O . PRO A 1 88 ? 5.959 -8.352 -11.943 1.00 93.81 88 PRO A O 1
ATOM 698 N N . ALA A 1 89 ? 6.565 -7.578 -13.970 1.00 93.75 89 ALA A N 1
ATOM 699 C 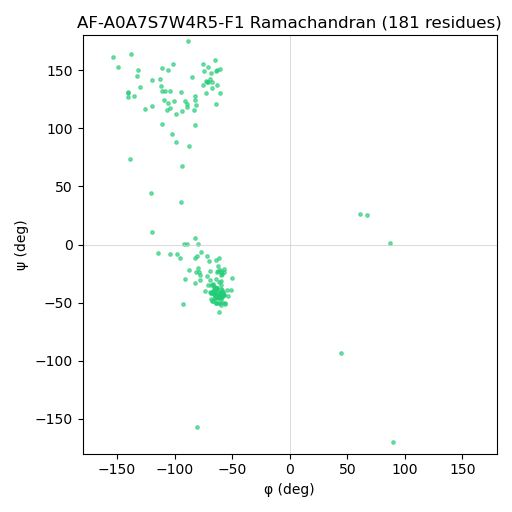CA . ALA A 1 89 ? 7.803 -8.353 -14.032 1.00 93.75 89 ALA A CA 1
ATOM 700 C C . ALA A 1 89 ? 8.796 -7.881 -12.968 1.00 93.75 89 ALA A C 1
ATOM 702 O O . ALA A 1 89 ? 8.821 -6.697 -12.611 1.00 93.75 89 ALA A O 1
ATOM 703 N N . GLY A 1 90 ? 9.621 -8.817 -12.506 1.00 92.50 90 GLY A N 1
ATOM 704 C CA . GLY A 1 90 ? 10.531 -8.646 -11.387 1.00 92.50 90 GLY A CA 1
ATOM 705 C C . GLY A 1 90 ? 9.898 -9.023 -10.047 1.00 92.50 90 GLY A C 1
ATOM 706 O O . GLY A 1 90 ? 8.814 -9.608 -9.967 1.00 92.50 90 GLY A O 1
ATOM 707 N N . ALA A 1 91 ? 10.611 -8.695 -8.972 1.00 92.25 91 ALA A N 1
ATOM 708 C CA . ALA A 1 91 ? 10.192 -9.017 -7.618 1.00 92.25 91 ALA A CA 1
ATOM 709 C C . ALA A 1 91 ? 9.183 -7.986 -7.076 1.00 92.25 91 ALA A C 1
ATOM 711 O O . ALA A 1 91 ? 9.443 -6.778 -7.057 1.00 92.25 91 ALA A O 1
ATOM 712 N N . THR A 1 92 ? 8.047 -8.479 -6.582 1.00 95.44 92 THR A N 1
ATOM 713 C CA . THR A 1 92 ? 6.939 -7.679 -6.050 1.00 95.44 92 THR A CA 1
ATOM 714 C C . THR A 1 92 ? 6.486 -8.175 -4.686 1.00 95.44 92 THR A C 1
ATOM 716 O O . THR A 1 92 ? 6.309 -9.370 -4.476 1.00 95.44 92 THR A O 1
ATOM 719 N N . ILE A 1 93 ? 6.269 -7.247 -3.754 1.00 95.94 93 ILE A N 1
ATOM 720 C CA . ILE A 1 93 ? 5.562 -7.523 -2.504 1.00 95.94 93 ILE A CA 1
ATOM 721 C C . ILE A 1 93 ? 4.061 -7.439 -2.777 1.00 95.94 93 ILE A C 1
ATOM 723 O O . ILE A 1 93 ? 3.548 -6.371 -3.123 1.00 95.94 93 ILE A O 1
ATOM 727 N N . ALA A 1 94 ? 3.360 -8.557 -2.633 1.00 96.69 94 ALA A N 1
ATOM 728 C CA . ALA A 1 94 ? 1.974 -8.702 -3.059 1.00 96.69 94 ALA A CA 1
ATOM 729 C C . ALA A 1 94 ? 1.115 -9.463 -2.038 1.00 96.69 94 ALA A C 1
ATOM 731 O O . ALA A 1 94 ? 1.638 -10.130 -1.142 1.00 96.69 94 ALA A O 1
ATOM 732 N N . THR A 1 95 ? -0.201 -9.348 -2.195 1.00 97.50 95 THR A N 1
ATOM 733 C CA . THR A 1 95 ? -1.224 -10.015 -1.375 1.00 97.50 95 THR A CA 1
ATOM 734 C C .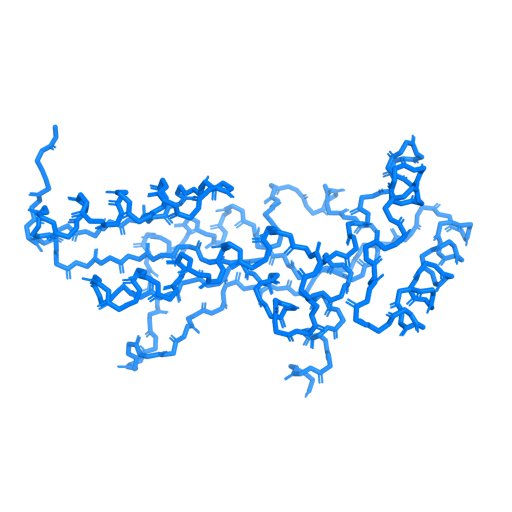 THR A 1 95 ? -2.353 -10.459 -2.297 1.00 97.50 95 THR A C 1
ATOM 736 O O . THR A 1 95 ? -2.861 -9.630 -3.052 1.00 97.50 95 THR A O 1
ATOM 739 N N . SER A 1 96 ? -2.746 -11.734 -2.271 1.00 97.69 96 SER A N 1
ATOM 740 C CA . SER A 1 96 ? -3.914 -12.161 -3.049 1.00 97.69 96 SER A CA 1
ATOM 741 C C . SER A 1 96 ? -5.206 -11.701 -2.375 1.00 97.69 96 SER A C 1
ATOM 743 O O . SER A 1 96 ? -5.255 -11.493 -1.157 1.00 97.69 96 SER A O 1
ATOM 745 N N . TYR A 1 97 ? -6.277 -11.559 -3.156 1.00 97.50 97 TYR A N 1
ATOM 746 C CA . TYR A 1 97 ? -7.610 -11.353 -2.585 1.00 97.50 97 TYR A CA 1
ATOM 747 C C . TYR A 1 97 ? -8.037 -12.519 -1.681 1.00 97.50 97 TYR A C 1
ATOM 749 O O . TYR A 1 97 ? -8.634 -12.268 -0.636 1.00 97.50 97 TYR A O 1
ATOM 757 N N . ASP A 1 98 ? -7.650 -13.751 -2.017 1.00 97.50 98 ASP A N 1
ATOM 758 C CA . ASP A 1 98 ? -7.933 -14.943 -1.210 1.00 97.50 98 ASP A CA 1
ATOM 759 C C . ASP A 1 98 ? -7.228 -14.914 0.150 1.00 97.50 98 ASP A C 1
ATOM 761 O O . ASP A 1 98 ? -7.861 -15.176 1.172 1.00 97.50 98 ASP A O 1
ATOM 765 N N . ASP A 1 99 ? -5.944 -14.533 0.194 1.00 96.81 99 ASP A N 1
ATOM 766 C CA . ASP A 1 99 ? -5.197 -14.396 1.450 1.00 96.81 99 ASP A CA 1
ATOM 767 C C . ASP A 1 99 ? -5.858 -13.324 2.339 1.00 96.81 99 ASP A C 1
ATOM 769 O O . ASP A 1 99 ? -6.003 -13.513 3.550 1.00 96.81 99 ASP A O 1
ATOM 773 N N . LEU A 1 100 ? -6.288 -12.198 1.747 1.00 97.38 100 LEU A N 1
ATOM 774 C CA . LEU A 1 100 ? -6.988 -11.134 2.473 1.00 97.38 100 LEU A CA 1
ATOM 775 C C . LEU A 1 100 ? -8.347 -11.609 2.997 1.00 97.38 100 LEU A C 1
ATOM 777 O O . LEU A 1 100 ? -8.656 -11.373 4.163 1.00 97.38 100 LEU A O 1
ATOM 781 N N . ALA A 1 101 ? -9.143 -12.289 2.171 1.00 96.88 101 ALA A N 1
ATOM 782 C CA . ALA A 1 101 ? -10.440 -12.823 2.569 1.00 96.88 101 ALA A CA 1
ATOM 783 C C . ALA A 1 101 ? -10.299 -13.857 3.697 1.00 96.88 101 ALA A C 1
ATOM 785 O O . ALA A 1 101 ? -11.005 -13.768 4.703 1.00 96.88 101 ALA A O 1
ATOM 786 N N . ALA A 1 102 ? -9.339 -14.778 3.580 1.00 97.06 102 ALA A N 1
ATOM 787 C CA . ALA A 1 102 ? -9.034 -15.761 4.614 1.00 97.06 102 ALA A CA 1
ATOM 788 C C . ALA A 1 102 ? -8.640 -15.084 5.936 1.00 97.06 102 ALA A C 1
ATOM 790 O O . ALA A 1 102 ? -9.170 -15.432 6.994 1.00 97.06 102 ALA A O 1
ATOM 791 N N . PHE A 1 103 ? -7.783 -14.058 5.881 1.00 96.31 103 PHE A N 1
ATOM 792 C CA . PHE A 1 103 ? -7.421 -13.281 7.066 1.00 96.31 103 PHE A CA 1
ATOM 793 C C . PHE A 1 103 ? -8.621 -12.524 7.652 1.00 96.31 103 PHE A C 1
ATOM 795 O O . PHE A 1 103 ? -8.751 -12.422 8.868 1.00 96.31 103 PHE A O 1
ATOM 802 N N . MET A 1 104 ? -9.524 -11.998 6.820 1.00 95.69 104 MET A N 1
ATOM 803 C CA . MET A 1 104 ? -10.714 -11.292 7.301 1.00 95.69 104 MET A CA 1
ATOM 804 C C . MET A 1 104 ? -11.694 -12.211 8.041 1.00 95.69 104 MET A C 1
ATOM 806 O O . MET A 1 104 ? -12.311 -11.778 9.019 1.00 95.69 104 MET A O 1
ATOM 810 N N . LEU A 1 105 ? -11.809 -13.467 7.598 1.00 95.38 105 LEU A N 1
ATOM 811 C CA . LEU A 1 105 ? -12.651 -14.491 8.221 1.00 95.38 105 LEU A CA 1
ATOM 812 C C . LEU A 1 105 ? -12.063 -15.003 9.542 1.00 95.38 105 LEU A C 1
ATOM 814 O O . LEU A 1 105 ? -12.804 -15.202 10.503 1.00 95.38 105 LEU A O 1
ATOM 818 N N . ALA A 1 106 ? -10.743 -15.183 9.608 1.00 94.38 106 ALA A N 1
ATOM 819 C CA . ALA A 1 106 ? -10.053 -15.717 10.779 1.00 94.38 106 ALA A CA 1
ATOM 820 C C . ALA A 1 106 ? -8.743 -14.953 11.052 1.00 94.38 106 ALA A C 1
ATOM 822 O O . ALA A 1 106 ? -7.655 -15.472 10.785 1.00 94.38 106 ALA A O 1
ATOM 823 N N . PRO A 1 107 ? -8.808 -13.711 11.571 1.00 92.62 107 PRO A N 1
ATOM 824 C CA . PRO A 1 107 ? -7.611 -12.901 11.716 1.00 92.62 107 PRO A CA 1
ATOM 825 C C . PRO A 1 107 ? -6.731 -13.411 12.848 1.00 92.62 107 PRO A C 1
ATOM 827 O O . PRO A 1 107 ? -7.174 -13.593 13.983 1.00 92.62 107 PRO A O 1
ATOM 830 N N . GLN A 1 108 ? -5.453 -13.568 12.530 1.00 89.69 108 GLN A N 1
ATOM 831 C CA . GLN A 1 108 ? -4.409 -13.913 13.483 1.00 89.69 108 GLN A CA 1
ATOM 832 C C . GLN A 1 108 ? -3.626 -12.648 13.814 1.00 89.69 108 GLN A C 1
ATOM 834 O O . GLN A 1 108 ? -2.737 -12.223 13.073 1.00 89.69 108 GLN A O 1
ATOM 839 N N . TRP A 1 109 ? -4.013 -12.003 14.908 1.00 88.56 109 TRP A N 1
ATOM 840 C CA . TRP A 1 109 ? -3.311 -10.837 15.427 1.00 88.56 109 TRP A CA 1
ATOM 841 C C . TRP A 1 109 ? -2.154 -11.277 16.318 1.00 88.56 109 TRP A C 1
ATOM 843 O O . TRP A 1 109 ? -2.270 -12.259 17.043 1.00 88.56 109 TRP A O 1
ATOM 853 N N . LEU A 1 110 ? -1.048 -10.535 16.275 1.00 79.56 110 LEU A N 1
ATOM 854 C CA . LEU A 1 110 ? 0.003 -10.668 17.281 1.00 79.56 110 LEU A CA 1
ATOM 855 C C . LEU A 1 110 ? -0.534 -10.145 18.622 1.00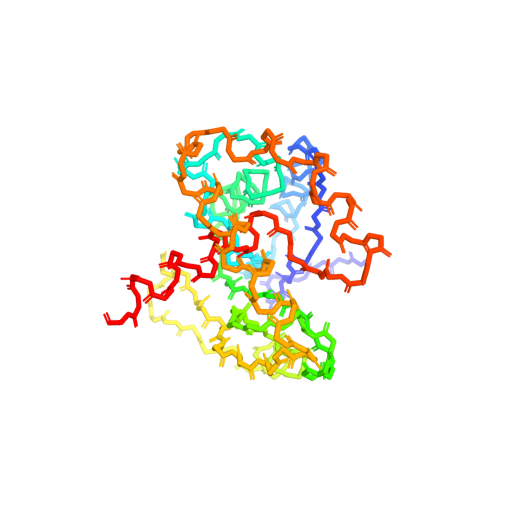 79.56 110 LEU A C 1
ATOM 857 O O . LEU A 1 110 ? -1.323 -9.197 18.638 1.00 79.56 110 LEU A O 1
ATOM 861 N N . ASP A 1 111 ? -0.083 -10.724 19.736 1.00 69.00 111 ASP A N 1
ATOM 862 C CA . ASP A 1 111 ? -0.572 -10.388 21.086 1.00 69.00 111 ASP A CA 1
ATOM 863 C C . ASP A 1 111 ? -0.410 -8.896 21.442 1.00 69.00 111 ASP A C 1
ATOM 865 O O . ASP A 1 111 ? -1.125 -8.360 22.289 1.00 69.00 111 ASP A O 1
ATOM 869 N N . SER A 1 112 ? 0.492 -8.188 20.752 1.00 67.00 112 SER A N 1
ATOM 870 C CA . SER A 1 112 ? 0.628 -6.736 20.837 1.00 67.00 112 SER A CA 1
ATOM 871 C C . SER A 1 112 ? -0.180 -6.030 19.744 1.00 67.00 112 SER A C 1
ATOM 873 O O . SER A 1 112 ? 0.166 -6.075 18.562 1.00 67.00 112 SER A O 1
ATOM 875 N N . ALA A 1 113 ? -1.201 -5.271 20.157 1.00 61.94 113 ALA A N 1
ATOM 876 C CA . ALA A 1 113 ? -1.978 -4.390 19.279 1.00 61.94 113 ALA A CA 1
ATOM 877 C C . ALA A 1 113 ? -1.142 -3.268 18.623 1.00 61.94 113 ALA A C 1
ATOM 879 O O . ALA A 1 113 ? -1.615 -2.601 17.702 1.00 61.94 113 ALA A O 1
ATOM 880 N N . GLU A 1 114 ? 0.096 -3.044 19.076 1.00 68.06 114 GLU A N 1
ATOM 881 C CA . GLU A 1 114 ? 0.962 -1.988 18.550 1.00 68.06 114 GLU A CA 1
ATOM 882 C C . GLU A 1 114 ? 1.680 -2.386 17.256 1.00 68.06 114 GLU A C 1
ATOM 884 O O . GLU A 1 114 ? 2.059 -1.513 16.461 1.00 68.06 114 GLU A O 1
ATOM 889 N N . GLN A 1 115 ? 1.859 -3.688 17.016 1.00 78.50 115 GLN A N 1
ATOM 890 C CA . GLN A 1 115 ? 2.597 -4.171 15.856 1.00 78.50 115 GLN A CA 1
ATOM 891 C C . GLN A 1 115 ? 1.667 -4.399 14.657 1.00 78.50 115 GLN A C 1
ATOM 893 O O . GLN A 1 115 ? 0.715 -5.174 14.749 1.00 78.50 115 GLN A O 1
ATOM 898 N N . PRO A 1 116 ? 1.935 -3.760 13.501 1.00 85.19 116 PRO A N 1
ATOM 899 C CA . PRO A 1 116 ? 1.207 -4.060 12.278 1.00 85.19 116 PRO A CA 1
ATOM 900 C C . PRO A 1 116 ? 1.402 -5.519 11.870 1.00 85.19 116 PRO A C 1
ATOM 902 O O . PRO A 1 116 ? 2.539 -5.977 11.733 1.00 85.19 116 PRO A O 1
ATOM 905 N N . VAL A 1 117 ? 0.307 -6.216 11.577 1.00 93.44 117 VAL A N 1
ATOM 906 C CA . VAL A 1 117 ? 0.373 -7.513 10.898 1.00 93.44 117 VAL A CA 1
ATOM 907 C C . VAL A 1 117 ? 0.687 -7.263 9.428 1.00 93.44 117 VAL A C 1
ATOM 909 O O . VAL A 1 117 ? 0.148 -6.345 8.806 1.00 93.44 117 VAL A O 1
ATOM 912 N N . ARG A 1 118 ? 1.586 -8.064 8.859 1.00 94.25 118 ARG A N 1
ATOM 913 C CA . ARG A 1 118 ? 1.998 -7.961 7.458 1.00 94.25 118 ARG A CA 1
ATOM 914 C C . ARG A 1 118 ? 1.466 -9.171 6.710 1.00 94.25 118 ARG A C 1
ATOM 916 O O . ARG A 1 118 ? 2.028 -10.254 6.815 1.00 94.25 118 ARG A O 1
ATOM 923 N N . LEU A 1 119 ? 0.403 -8.976 5.942 1.00 95.31 119 LEU A N 1
ATOM 924 C CA . LEU A 1 119 ? -0.137 -10.006 5.066 1.00 95.31 119 LEU A CA 1
ATOM 925 C C . LEU A 1 119 ? 0.468 -9.825 3.681 1.00 95.31 119 LEU A C 1
ATOM 927 O O . LEU A 1 119 ? -0.200 -9.386 2.752 1.00 95.31 119 LEU A O 1
ATOM 931 N N . ILE A 1 120 ? 1.771 -10.061 3.568 1.00 94.88 120 ILE A N 1
ATOM 932 C CA . ILE A 1 120 ? 2.529 -9.809 2.345 1.00 94.88 120 ILE A CA 1
ATOM 933 C C . ILE A 1 120 ? 3.400 -11.007 1.999 1.00 94.88 120 ILE A C 1
ATOM 935 O O . ILE A 1 120 ? 3.964 -11.655 2.878 1.00 94.88 120 ILE A O 1
ATOM 939 N N . ARG A 1 121 ? 3.549 -11.268 0.704 1.00 94.44 121 ARG A N 1
ATOM 940 C CA . ARG A 1 121 ? 4.431 -12.301 0.161 1.00 94.44 121 ARG A CA 1
ATOM 941 C C . ARG A 1 121 ? 5.274 -11.718 -0.963 1.00 94.44 121 ARG A C 1
ATOM 943 O O . ARG A 1 121 ? 4.851 -10.796 -1.662 1.00 94.44 121 ARG A O 1
ATOM 950 N N . ARG A 1 122 ? 6.479 -12.256 -1.137 1.00 94.12 122 ARG A N 1
ATOM 951 C CA . ARG A 1 122 ? 7.322 -11.949 -2.293 1.00 94.12 122 ARG A CA 1
ATOM 952 C C . ARG A 1 122 ? 6.884 -12.824 -3.463 1.00 94.12 122 ARG A C 1
ATOM 954 O O . ARG A 1 122 ? 6.904 -14.044 -3.353 1.00 94.12 122 ARG A O 1
ATOM 961 N N . TYR A 1 123 ? 6.548 -12.186 -4.574 1.00 94.38 123 TYR 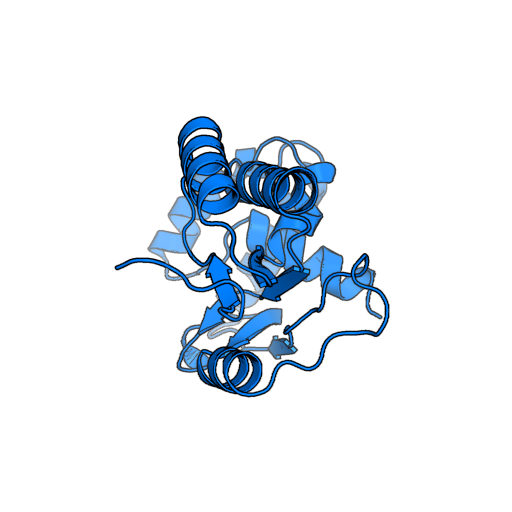A N 1
ATOM 962 C CA . TYR A 1 123 ? 6.313 -12.821 -5.866 1.00 94.38 123 TYR A CA 1
ATOM 963 C C . TYR A 1 123 ? 7.396 -12.398 -6.838 1.00 94.38 123 TYR A C 1
ATOM 965 O O . TYR A 1 123 ? 7.824 -11.245 -6.831 1.00 94.38 123 TYR A O 1
ATOM 973 N N . GLU A 1 124 ? 7.825 -13.322 -7.682 1.00 93.75 124 GLU A N 1
ATOM 974 C CA . GLU A 1 124 ? 8.806 -13.056 -8.721 1.00 93.75 124 GLU A CA 1
ATOM 975 C C . GLU A 1 124 ? 8.217 -13.485 -10.056 1.00 93.75 124 GLU A C 1
ATOM 977 O O . GLU A 1 124 ? 7.881 -14.654 -10.248 1.00 93.75 124 GLU A O 1
ATOM 982 N N . ARG A 1 125 ? 8.030 -12.518 -10.956 1.00 94.44 125 ARG A N 1
ATOM 983 C CA . ARG A 1 125 ? 7.528 -12.777 -12.304 1.00 94.44 125 ARG A CA 1
ATOM 984 C C . ARG A 1 125 ? 8.670 -12.585 -13.299 1.00 94.44 125 ARG A C 1
ATOM 986 O O . ARG A 1 125 ? 9.339 -11.550 -13.226 1.00 94.44 125 ARG A O 1
ATOM 993 N N . PRO A 1 126 ? 8.887 -13.519 -14.238 1.00 94.12 126 PRO A N 1
ATOM 994 C CA . PRO A 1 126 ? 9.910 -13.341 -15.256 1.00 94.12 126 PRO A CA 1
ATOM 995 C C . PRO A 1 126 ? 9.632 -12.095 -16.106 1.00 94.12 126 PRO A C 1
ATOM 997 O O . PRO A 1 126 ? 8.480 -11.688 -16.304 1.00 94.12 126 PRO A O 1
ATOM 1000 N N . PHE A 1 127 ? 10.708 -11.499 -16.612 1.00 94.19 127 PHE A N 1
ATOM 1001 C CA . PHE A 1 127 ? 10.636 -10.496 -17.667 1.00 94.19 127 PHE A CA 1
ATOM 1002 C C . PHE A 1 127 ? 10.259 -11.181 -18.986 1.00 94.19 127 PHE A C 1
ATOM 1004 O O . PHE A 1 127 ? 10.743 -12.269 -19.293 1.00 94.19 127 PHE A O 1
ATOM 1011 N N . ALA A 1 128 ? 9.397 -10.546 -19.774 1.00 91.88 128 ALA A N 1
ATOM 1012 C CA . ALA A 1 128 ? 8.970 -11.037 -21.080 1.00 91.88 128 ALA A CA 1
ATOM 1013 C C . ALA A 1 128 ? 10.102 -10.979 -22.117 1.00 91.88 128 ALA A C 1
ATOM 1015 O O . ALA A 1 128 ? 10.069 -11.691 -23.118 1.00 91.88 128 ALA A O 1
ATOM 1016 N N . SER A 1 129 ? 11.103 -10.121 -21.901 1.00 93.44 129 SER A N 1
ATOM 1017 C CA . SER A 1 129 ? 12.267 -9.999 -22.777 1.00 93.44 129 SER A CA 1
ATOM 1018 C C . SER A 1 129 ? 13.497 -9.475 -22.033 1.00 93.44 129 SER A C 1
ATOM 1020 O O . SER A 1 129 ? 13.382 -8.805 -21.007 1.00 93.44 129 SER A O 1
ATOM 1022 N N . ARG A 1 130 ? 14.686 -9.691 -22.613 1.00 94.56 130 ARG A N 1
ATOM 1023 C CA . ARG A 1 130 ? 15.936 -9.068 -22.135 1.00 94.56 130 ARG A CA 1
ATOM 1024 C C . ARG A 1 130 ? 15.878 -7.539 -22.163 1.00 94.56 130 ARG A C 1
ATOM 1026 O O . ARG A 1 130 ? 16.502 -6.887 -21.336 1.00 94.56 130 ARG A O 1
ATOM 1033 N N . LEU A 1 131 ? 15.138 -6.960 -23.111 1.00 92.69 131 LEU A N 1
ATOM 1034 C CA . LEU A 1 131 ? 14.968 -5.510 -23.193 1.00 92.69 131 LEU A CA 1
ATOM 1035 C C . LEU A 1 131 ? 14.197 -4.977 -21.981 1.00 92.69 131 LEU A C 1
ATOM 1037 O O . LEU A 1 131 ? 14.577 -3.952 -21.423 1.00 92.69 131 LEU A O 1
ATOM 1041 N N . GLU A 1 132 ? 13.138 -5.678 -21.567 1.00 93.56 132 GLU A N 1
ATOM 1042 C CA . GLU A 1 132 ? 12.378 -5.341 -20.362 1.00 93.56 132 GLU A CA 1
ATOM 1043 C C . GLU A 1 132 ? 13.273 -5.426 -19.116 1.00 93.56 132 GLU A C 1
ATOM 1045 O O . GLU A 1 132 ? 13.313 -4.494 -18.319 1.00 93.56 132 GLU A O 1
ATOM 1050 N N . GLU A 1 133 ? 14.063 -6.490 -18.984 1.00 94.38 133 GLU A N 1
ATOM 1051 C CA . GLU A 1 133 ? 15.006 -6.655 -17.873 1.00 94.38 133 GLU A CA 1
ATOM 1052 C C . GLU A 1 133 ? 16.046 -5.519 -17.803 1.00 94.38 133 GLU A C 1
ATOM 1054 O O . GLU A 1 133 ? 16.257 -4.921 -16.744 1.00 94.38 133 GLU A O 1
ATOM 1059 N N . ILE A 1 134 ? 16.652 -5.155 -18.939 1.00 94.25 134 ILE A N 1
ATOM 1060 C CA . ILE A 1 134 ? 17.605 -4.036 -19.016 1.00 94.25 134 ILE A CA 1
ATOM 1061 C C . ILE A 1 134 ? 16.912 -2.715 -18.663 1.00 94.25 134 ILE A C 1
ATOM 1063 O O . ILE A 1 134 ? 17.450 -1.924 -17.887 1.00 94.25 134 ILE A O 1
ATOM 1067 N N . ALA A 1 135 ? 15.709 -2.474 -19.193 1.00 92.94 135 ALA A N 1
ATOM 1068 C CA . ALA A 1 135 ? 14.936 -1.275 -18.883 1.00 92.94 135 ALA A CA 1
ATOM 1069 C C . ALA A 1 135 ? 14.617 -1.184 -17.383 1.00 92.94 135 ALA A C 1
ATOM 1071 O O . ALA A 1 135 ? 14.765 -0.113 -16.793 1.00 92.94 135 ALA A O 1
ATOM 1072 N N . PHE A 1 136 ? 14.249 -2.303 -16.752 1.00 93.38 136 PHE A N 1
ATOM 1073 C CA . PHE A 1 136 ? 14.016 -2.386 -15.312 1.00 93.38 136 PHE A CA 1
ATOM 1074 C C . PHE A 1 136 ? 15.272 -2.035 -14.510 1.00 93.38 136 PHE A C 1
ATOM 1076 O O . PHE A 1 136 ? 15.210 -1.226 -13.581 1.00 93.38 136 PHE A O 1
ATOM 1083 N N . ALA A 1 137 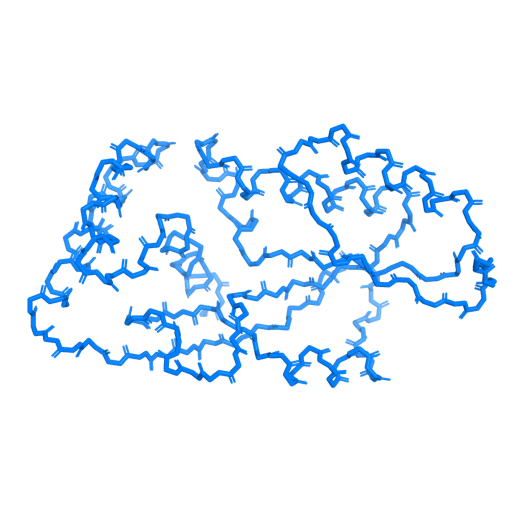? 16.425 -2.591 -14.891 1.00 92.94 137 ALA A N 1
ATOM 1084 C CA . ALA A 1 137 ? 17.697 -2.324 -14.227 1.00 92.94 137 ALA A CA 1
ATOM 1085 C C . ALA A 1 137 ? 18.112 -0.845 -14.343 1.00 92.94 137 ALA A C 1
ATOM 1087 O O . ALA A 1 137 ? 18.456 -0.215 -13.339 1.00 92.94 137 ALA A O 1
ATOM 1088 N N . LEU A 1 138 ? 18.018 -0.262 -15.545 1.00 93.38 138 LEU A N 1
ATOM 1089 C CA . LEU A 1 138 ? 18.333 1.150 -15.791 1.00 93.38 138 LEU A CA 1
ATOM 1090 C C . LEU A 1 138 ? 17.393 2.084 -15.025 1.00 93.38 138 LEU A C 1
ATOM 1092 O O . LEU A 1 138 ? 17.845 3.029 -14.375 1.00 93.38 138 LEU A O 1
ATOM 1096 N N . TYR A 1 139 ? 16.093 1.792 -15.051 1.00 92.62 139 TYR A N 1
ATOM 1097 C CA . TYR A 1 139 ? 15.092 2.527 -14.285 1.00 92.62 139 TYR A CA 1
ATOM 1098 C C . TYR A 1 139 ? 15.393 2.476 -12.784 1.00 92.62 139 TYR A C 1
ATOM 1100 O O . TYR A 1 139 ? 15.382 3.500 -12.095 1.00 92.62 139 TYR A O 1
ATOM 1108 N N . GLY A 1 140 ? 15.745 1.293 -12.284 1.00 91.06 140 GLY A N 1
ATOM 1109 C CA . GLY A 1 140 ? 16.124 1.083 -10.899 1.00 91.06 140 GLY A CA 1
ATOM 1110 C C . GLY A 1 140 ? 17.381 1.844 -10.478 1.00 91.06 140 GLY A C 1
ATOM 1111 O O . GLY A 1 140 ? 17.437 2.365 -9.357 1.00 91.06 140 GLY A O 1
ATOM 1112 N N . HIS A 1 141 ? 18.367 1.945 -11.371 1.00 92.12 141 HIS A N 1
ATOM 1113 C CA . HIS A 1 141 ? 19.574 2.738 -11.160 1.00 92.12 141 HIS A CA 1
ATOM 1114 C C . HIS A 1 141 ? 19.251 4.239 -11.118 1.00 92.12 141 HIS A C 1
ATOM 1116 O O . HIS A 1 141 ? 19.599 4.913 -10.145 1.00 92.12 141 HIS A O 1
ATOM 1122 N N . ALA A 1 142 ? 18.488 4.744 -12.092 1.00 92.25 142 ALA A N 1
ATOM 1123 C CA . ALA A 1 142 ? 18.044 6.138 -12.132 1.00 92.25 142 ALA A CA 1
ATOM 1124 C C . ALA A 1 142 ? 17.256 6.534 -10.870 1.00 92.25 142 ALA A C 1
ATOM 1126 O O . ALA A 1 142 ? 17.522 7.577 -10.268 1.00 92.25 142 ALA A O 1
ATOM 1127 N N . MET A 1 143 ? 16.348 5.665 -10.412 1.00 90.44 143 MET A N 1
ATOM 1128 C CA . MET A 1 143 ? 15.603 5.854 -9.163 1.00 90.44 143 MET A CA 1
ATOM 1129 C C . MET A 1 143 ? 16.522 6.004 -7.950 1.00 90.44 143 MET A C 1
ATOM 1131 O O . MET A 1 143 ? 16.267 6.843 -7.085 1.00 90.44 143 MET A O 1
ATOM 1135 N N . SER A 1 144 ? 17.591 5.207 -7.880 1.00 86.38 144 SER A N 1
ATOM 1136 C CA . SER A 1 144 ? 18.537 5.262 -6.763 1.00 86.38 144 SER A CA 1
ATOM 1137 C C . SER A 1 144 ? 19.398 6.528 -6.764 1.00 86.38 144 SER A C 1
ATOM 1139 O O . SER A 1 144 ? 19.641 7.087 -5.697 1.00 86.38 144 SER A O 1
ATOM 1141 N N . MET A 1 145 ? 19.779 7.042 -7.939 1.00 89.88 145 MET A N 1
ATOM 1142 C CA . MET A 1 145 ? 20.581 8.267 -8.052 1.00 89.88 145 MET A CA 1
ATOM 1143 C C . MET A 1 145 ? 19.824 9.517 -7.590 1.00 89.88 145 MET A C 1
ATOM 1145 O O . MET A 1 145 ? 20.410 10.421 -6.995 1.00 89.88 145 MET A O 1
ATOM 1149 N N . LEU A 1 146 ? 18.509 9.569 -7.812 1.00 87.69 146 LEU A N 1
ATOM 1150 C CA . LEU A 1 146 ? 17.694 10.742 -7.485 1.00 87.69 146 LEU A CA 1
ATOM 1151 C C . LEU A 1 146 ? 17.355 10.887 -5.994 1.00 87.69 146 LEU A C 1
ATOM 1153 O O . LEU A 1 146 ? 16.796 11.915 -5.605 1.00 87.69 146 LEU A O 1
ATOM 1157 N N . HIS A 1 147 ? 17.700 9.902 -5.157 1.00 82.06 147 HIS A N 1
ATOM 1158 C CA . HIS A 1 147 ? 17.545 9.908 -3.696 1.00 82.06 147 HIS A CA 1
ATOM 1159 C C . HIS A 1 147 ? 16.182 10.437 -3.204 1.00 82.06 147 HIS A C 1
ATOM 1161 O O . HIS A 1 147 ? 15.220 9.684 -3.076 1.00 82.06 147 HIS A O 1
ATOM 1167 N N . ARG A 1 148 ? 16.096 11.743 -2.900 1.00 83.38 148 ARG A N 1
ATOM 1168 C CA . ARG A 1 148 ? 14.907 12.411 -2.342 1.00 83.38 148 ARG A CA 1
ATOM 1169 C C . ARG A 1 148 ? 13.836 12.735 -3.388 1.00 83.38 148 ARG A C 1
ATOM 1171 O O . ARG A 1 148 ? 12.673 12.892 -3.009 1.00 83.38 148 ARG A O 1
ATOM 1178 N N . TRP A 1 149 ? 14.200 12.786 -4.672 1.00 88.06 149 TRP A N 1
ATOM 1179 C CA . TRP A 1 149 ? 13.336 13.223 -5.778 1.00 88.06 149 TRP A CA 1
ATOM 1180 C C . TRP A 1 149 ? 13.107 12.164 -6.878 1.00 88.06 149 TRP A C 1
ATOM 1182 O O . TRP A 1 149 ? 13.124 12.504 -8.061 1.00 88.06 149 TRP A O 1
ATOM 1192 N N . PRO A 1 150 ? 12.829 10.887 -6.544 1.00 88.94 150 PRO A N 1
ATOM 1193 C CA . PRO A 1 150 ? 12.592 9.839 -7.540 1.00 88.94 150 PRO A CA 1
ATOM 1194 C C . PRO A 1 150 ? 11.402 10.143 -8.466 1.00 88.94 150 PRO A C 1
ATOM 1196 O O . PRO A 1 150 ? 11.364 9.674 -9.599 1.00 88.94 150 PRO A O 1
ATOM 1199 N N . CYS A 1 151 ? 10.450 10.985 -8.041 1.00 88.62 151 CYS A N 1
ATOM 1200 C CA . CYS A 1 151 ? 9.346 11.424 -8.900 1.00 88.62 151 CYS A CA 1
ATOM 1201 C C . CYS A 1 151 ? 9.776 12.246 -10.117 1.00 88.62 151 CYS A C 1
ATOM 1203 O O . CYS A 1 151 ? 8.932 12.493 -10.977 1.00 88.62 151 CYS A O 1
ATOM 1205 N N . ALA A 1 152 ? 11.020 12.728 -10.189 1.00 90.25 152 ALA A N 1
ATOM 1206 C CA . ALA A 1 152 ? 11.505 13.408 -11.385 1.00 90.25 152 ALA A CA 1
ATOM 1207 C C . ALA A 1 152 ? 11.455 12.476 -12.611 1.00 90.25 152 ALA A C 1
ATOM 1209 O O . ALA A 1 152 ? 11.327 12.952 -13.733 1.00 90.25 152 ALA A O 1
ATOM 1210 N N . LEU A 1 153 ? 11.440 11.153 -12.393 1.00 91.56 153 LEU A N 1
ATOM 1211 C CA . LEU A 1 153 ? 11.267 10.141 -13.437 1.00 91.56 153 LEU A CA 1
ATOM 1212 C C . LEU A 1 153 ? 9.806 9.894 -13.832 1.00 91.56 153 LEU A C 1
ATOM 1214 O O . LEU A 1 153 ? 9.560 9.035 -14.667 1.00 91.56 153 LEU A O 1
ATOM 1218 N N . ARG A 1 154 ? 8.823 10.649 -13.317 1.00 89.44 154 ARG A N 1
ATOM 1219 C CA . ARG A 1 154 ? 7.410 10.503 -13.726 1.00 89.44 154 ARG A CA 1
ATOM 1220 C C . ARG A 1 154 ? 7.183 10.523 -15.245 1.00 89.44 154 ARG A C 1
ATOM 1222 O O . ARG A 1 154 ? 6.342 9.751 -15.697 1.00 89.44 154 ARG A O 1
ATOM 1229 N N . PRO A 1 155 ? 7.881 11.350 -16.051 1.00 90.69 155 PRO A N 1
ATOM 1230 C CA . PRO A 1 155 ? 7.770 11.256 -17.506 1.00 90.69 155 PRO A CA 1
ATOM 1231 C C . PRO A 1 155 ? 8.180 9.876 -18.037 1.00 90.69 155 PRO A C 1
ATOM 1233 O O . PRO A 1 155 ? 7.515 9.335 -18.914 1.00 90.69 155 PRO A O 1
ATOM 1236 N N . ILE A 1 156 ? 9.216 9.268 -17.454 1.00 90.00 156 ILE A N 1
ATOM 1237 C CA . ILE A 1 156 ? 9.651 7.905 -17.782 1.00 90.00 156 ILE A CA 1
ATOM 1238 C C . ILE A 1 156 ? 8.606 6.886 -17.318 1.00 90.00 156 ILE A C 1
ATOM 1240 O O . ILE A 1 156 ? 8.267 5.998 -18.090 1.00 90.00 156 ILE A O 1
ATOM 1244 N N . ASP A 1 157 ? 8.024 7.044 -16.122 1.00 87.00 157 ASP A N 1
ATOM 1245 C CA . ASP A 1 157 ? 6.937 6.174 -15.640 1.00 87.00 157 ASP A CA 1
ATOM 1246 C C . ASP A 1 157 ? 5.773 6.117 -16.645 1.00 87.00 157 ASP A C 1
ATOM 1248 O O . ASP A 1 157 ? 5.180 5.059 -16.858 1.00 87.00 157 ASP A O 1
ATOM 1252 N N . LEU A 1 158 ? 5.439 7.251 -17.275 1.00 87.25 158 LEU A N 1
ATOM 1253 C CA . LEU A 1 158 ? 4.383 7.330 -18.287 1.00 87.25 158 LEU A CA 1
ATOM 1254 C C . LEU A 1 158 ? 4.757 6.582 -19.571 1.00 87.25 158 LEU A C 1
ATOM 1256 O O . LEU A 1 158 ? 3.914 5.864 -20.108 1.00 87.25 158 LEU A O 1
ATOM 1260 N N . ILE A 1 159 ? 6.005 6.708 -20.029 1.00 90.12 159 ILE A N 1
ATOM 1261 C CA . ILE A 1 159 ? 6.514 5.984 -21.203 1.00 90.12 159 ILE A CA 1
ATOM 1262 C C . ILE A 1 159 ? 6.514 4.476 -20.933 1.00 90.12 159 ILE A C 1
ATOM 1264 O O . ILE A 1 159 ? 5.945 3.712 -21.708 1.00 90.12 159 ILE A O 1
ATOM 1268 N N . LEU A 1 160 ? 7.076 4.046 -19.800 1.00 87.75 160 LEU A N 1
ATOM 1269 C CA . LEU A 1 160 ? 7.116 2.638 -19.398 1.00 87.75 160 LEU A CA 1
ATOM 1270 C C . LEU A 1 160 ? 5.702 2.055 -19.296 1.00 87.75 160 LEU A C 1
ATOM 1272 O O . LEU A 1 160 ? 5.441 0.961 -19.793 1.00 87.75 160 LEU A O 1
ATOM 1276 N N . ARG A 1 161 ? 4.756 2.818 -18.736 1.00 87.69 161 ARG A N 1
ATOM 1277 C CA . ARG A 1 161 ? 3.349 2.413 -18.667 1.00 87.69 161 ARG A CA 1
ATOM 1278 C C . ARG A 1 161 ? 2.705 2.285 -20.045 1.00 87.69 161 ARG A C 1
ATOM 1280 O O . ARG A 1 161 ? 1.923 1.358 -20.242 1.00 87.69 161 ARG A O 1
ATOM 1287 N N . ALA A 1 162 ? 3.016 3.181 -20.982 1.00 88.94 162 ALA A N 1
ATOM 1288 C CA . ALA A 1 162 ? 2.535 3.089 -22.362 1.00 88.94 162 ALA A CA 1
ATOM 1289 C C . ALA A 1 162 ? 3.082 1.842 -23.082 1.00 88.94 162 ALA A C 1
ATOM 1291 O O . ALA A 1 162 ? 2.389 1.263 -23.910 1.00 88.94 162 ALA A O 1
ATOM 1292 N N . MET A 1 163 ? 4.278 1.383 -22.704 1.00 87.00 163 MET A N 1
ATOM 1293 C CA . MET A 1 163 ? 4.874 0.123 -23.167 1.00 87.00 163 MET A CA 1
ATOM 1294 C C . MET A 1 163 ? 4.329 -1.125 -22.444 1.00 87.00 163 MET A C 1
ATOM 1296 O O . MET A 1 163 ? 4.767 -2.236 -22.725 1.00 87.00 163 MET A O 1
ATOM 1300 N N . GLY A 1 164 ? 3.388 -0.968 -21.507 1.00 86.25 164 GLY A N 1
ATOM 1301 C CA . GLY A 1 164 ? 2.805 -2.071 -20.737 1.00 86.25 164 GLY A CA 1
ATOM 1302 C C . GLY A 1 164 ? 3.571 -2.446 -19.463 1.00 86.25 164 GLY A C 1
ATOM 1303 O O . GLY A 1 164 ? 3.140 -3.343 -18.735 1.00 86.25 164 GLY A O 1
ATOM 1304 N N . TYR A 1 165 ? 4.659 -1.747 -19.130 1.00 88.38 165 TYR A N 1
ATOM 1305 C CA . TYR A 1 165 ? 5.416 -1.992 -17.904 1.00 88.38 165 TYR A CA 1
ATOM 1306 C C . TYR A 1 165 ? 4.750 -1.301 -16.710 1.00 88.38 165 TYR A C 1
ATOM 1308 O O . TYR A 1 165 ? 4.595 -0.080 -16.657 1.00 88.38 165 TYR A O 1
ATOM 1316 N N . LYS A 1 166 ? 4.350 -2.089 -15.707 1.00 86.62 166 LYS A N 1
ATOM 1317 C CA . LYS A 1 166 ? 3.618 -1.613 -14.517 1.00 86.62 166 LYS A CA 1
ATOM 1318 C C . LYS A 1 166 ? 4.546 -1.297 -13.332 1.00 86.62 166 LYS A C 1
AT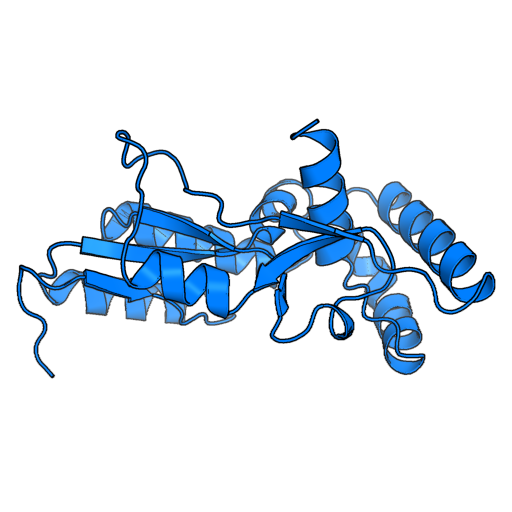OM 1320 O O . LYS A 1 166 ? 4.199 -1.550 -12.178 1.00 86.62 166 LYS A O 1
ATOM 1325 N N . TRP A 1 167 ? 5.734 -0.755 -13.594 1.00 85.38 167 TRP A N 1
ATOM 1326 C CA . TRP A 1 167 ? 6.699 -0.386 -12.552 1.00 85.38 167 TRP A CA 1
ATOM 1327 C C . TRP A 1 167 ? 6.431 1.028 -12.047 1.00 85.38 167 TRP A C 1
ATOM 1329 O O . TRP A 1 167 ? 7.019 2.001 -12.506 1.00 85.38 167 TRP A O 1
ATOM 1339 N N . TYR A 1 168 ? 5.511 1.167 -11.096 1.00 84.75 168 TYR A N 1
ATOM 1340 C CA . TYR A 1 168 ? 5.330 2.449 -10.421 1.00 84.75 168 TYR A CA 1
ATOM 1341 C C . TYR A 1 168 ? 6.566 2.767 -9.571 1.00 84.75 168 TYR A C 1
ATOM 1343 O O . TYR A 1 168 ? 7.024 1.919 -8.804 1.00 84.75 168 TYR A O 1
ATOM 1351 N N . GLY A 1 169 ? 7.077 3.998 -9.626 1.00 88.69 169 GLY A N 1
ATOM 1352 C CA . GLY A 1 169 ? 8.321 4.331 -8.927 1.00 88.69 169 GLY A CA 1
ATOM 1353 C C . GLY A 1 169 ? 8.289 4.102 -7.414 1.00 88.69 169 GLY A C 1
ATOM 1354 O O . GLY A 1 169 ? 9.239 3.574 -6.839 1.00 88.69 169 GLY A O 1
ATOM 1355 N N . TYR A 1 170 ? 7.168 4.404 -6.754 1.00 88.88 170 TYR A N 1
ATOM 1356 C CA . TYR A 1 170 ? 7.001 4.090 -5.330 1.00 88.88 170 TYR A CA 1
ATOM 1357 C C . TYR A 1 170 ? 6.896 2.580 -5.058 1.00 88.88 170 TYR A C 1
ATOM 1359 O O . TYR A 1 170 ? 7.316 2.140 -3.990 1.00 88.88 170 TYR A O 1
ATOM 1367 N N . LEU A 1 171 ? 6.362 1.790 -5.999 1.00 90.56 171 LEU A N 1
ATOM 1368 C CA . LEU A 1 171 ? 6.285 0.331 -5.885 1.00 90.56 171 LEU A CA 1
ATOM 1369 C C . LEU A 1 171 ? 7.691 -0.269 -5.948 1.00 90.56 171 LEU A C 1
ATOM 1371 O O . LEU A 1 171 ? 8.057 -1.039 -5.066 1.00 90.56 171 LEU A O 1
ATOM 1375 N N . TYR A 1 172 ? 8.505 0.160 -6.916 1.00 90.62 172 TYR A N 1
ATOM 1376 C CA . TYR A 1 172 ? 9.903 -0.261 -7.029 1.00 90.62 172 TYR A CA 1
ATOM 1377 C C . TYR A 1 172 ? 10.692 0.028 -5.741 1.00 90.62 172 TYR A C 1
ATOM 1379 O O . TYR A 1 172 ? 11.317 -0.865 -5.164 1.00 90.62 172 TYR A O 1
ATOM 1387 N N . LEU A 1 173 ? 10.618 1.267 -5.241 1.00 91.06 173 LEU A N 1
ATOM 1388 C CA . LEU A 1 173 ? 11.311 1.664 -4.011 1.00 91.06 173 LEU A CA 1
ATOM 1389 C C . LEU A 1 173 ? 10.804 0.894 -2.783 1.00 91.06 173 LEU A C 1
ATOM 1391 O O . LEU A 1 173 ? 11.595 0.550 -1.900 1.00 91.06 173 LEU A O 1
ATOM 1395 N N . SER A 1 174 ? 9.497 0.627 -2.717 1.00 92.31 174 SER A N 1
ATOM 1396 C CA . SER A 1 174 ? 8.890 -0.120 -1.615 1.00 92.31 174 SER A CA 1
ATOM 1397 C C . SER A 1 174 ? 9.352 -1.568 -1.605 1.00 92.31 174 SER A C 1
ATOM 1399 O O . SER A 1 174 ? 9.830 -2.031 -0.569 1.00 92.31 174 SER A O 1
ATOM 1401 N N . ASN A 1 175 ? 9.298 -2.239 -2.757 1.00 91.81 175 ASN A N 1
ATOM 1402 C CA . ASN A 1 175 ? 9.771 -3.609 -2.929 1.00 91.81 175 ASN A CA 1
ATOM 1403 C C . ASN A 1 175 ? 11.241 -3.724 -2.523 1.00 91.81 175 ASN A C 1
ATOM 1405 O O . ASN A 1 175 ? 11.577 -4.536 -1.668 1.00 91.81 175 ASN A O 1
ATOM 1409 N N . ARG A 1 176 ? 12.108 -2.839 -3.038 1.00 89.44 176 ARG A N 1
ATOM 1410 C CA . ARG A 1 176 ? 13.529 -2.815 -2.661 1.00 89.44 176 ARG A CA 1
ATOM 1411 C C . ARG A 1 176 ? 13.720 -2.641 -1.156 1.00 89.44 176 ARG A C 1
ATOM 1413 O O . ARG A 1 176 ? 14.541 -3.333 -0.569 1.00 89.44 176 ARG A O 1
ATOM 1420 N N . THR A 1 177 ? 12.956 -1.743 -0.533 1.00 89.81 177 THR A N 1
ATOM 1421 C CA . THR A 1 177 ? 13.014 -1.529 0.918 1.00 89.81 177 THR A CA 1
ATOM 1422 C C . THR A 1 177 ? 12.673 -2.815 1.664 1.00 89.81 177 THR A C 1
ATOM 1424 O O . THR A 1 177 ? 13.490 -3.262 2.462 1.00 89.81 177 THR A O 1
ATOM 1427 N N . TRP A 1 178 ? 11.545 -3.453 1.339 1.00 90.06 178 TRP A N 1
ATOM 1428 C CA . TRP A 1 178 ? 11.146 -4.728 1.934 1.00 90.06 178 TRP A CA 1
ATOM 1429 C C . TRP A 1 178 ? 12.187 -5.826 1.716 1.00 90.06 178 TRP A C 1
ATOM 1431 O O . TRP A 1 178 ? 12.527 -6.533 2.656 1.00 90.06 178 TRP A O 1
ATOM 1441 N N . PHE A 1 179 ? 12.773 -5.947 0.529 1.00 85.44 179 PHE A N 1
ATOM 1442 C CA . PHE A 1 179 ? 13.802 -6.962 0.302 1.00 85.44 179 PHE A CA 1
ATOM 1443 C C . PHE A 1 179 ? 15.060 -6.707 1.133 1.00 85.44 179 PHE A C 1
ATOM 1445 O O . PHE A 1 179 ? 15.627 -7.645 1.669 1.00 85.44 179 PHE A O 1
ATOM 1452 N N . THR A 1 180 ? 15.461 -5.451 1.331 1.00 82.38 180 THR A N 1
ATOM 1453 C CA . THR A 1 180 ? 16.657 -5.136 2.132 1.00 82.38 180 THR A CA 1
ATOM 1454 C C . THR A 1 180 ? 16.453 -5.200 3.646 1.00 82.38 180 THR A C 1
ATOM 1456 O O . THR A 1 180 ? 17.430 -5.351 4.365 1.00 82.38 180 THR A O 1
ATOM 1459 N N . THR A 1 181 ? 15.223 -5.046 4.149 1.00 72.00 181 THR A N 1
ATOM 1460 C CA . THR A 1 181 ? 14.944 -4.986 5.601 1.00 72.00 181 THR A CA 1
ATOM 1461 C C . THR A 1 181 ? 14.336 -6.261 6.175 1.00 72.00 181 THR A C 1
ATOM 1463 O O . THR A 1 181 ? 14.138 -6.339 7.382 1.00 72.00 181 THR A O 1
ATOM 1466 N N . THR A 1 182 ? 13.960 -7.209 5.320 1.00 58.81 182 THR A N 1
ATOM 1467 C CA . THR A 1 182 ? 13.325 -8.479 5.719 1.00 58.81 182 THR A CA 1
ATOM 1468 C C . THR A 1 182 ? 14.152 -9.697 5.291 1.00 58.81 182 THR A C 1
ATOM 1470 O O . THR A 1 182 ? 13.638 -10.810 5.347 1.00 58.81 182 THR A O 1
ATOM 1473 N N . SER A 1 183 ? 15.396 -9.466 4.845 1.00 43.38 183 SER A N 1
ATOM 1474 C CA . SER A 1 183 ? 16.423 -10.500 4.645 1.00 43.38 183 SER A CA 1
ATOM 1475 C C . SER A 1 183 ? 17.188 -10.757 5.935 1.00 43.38 183 SER A C 1
ATOM 1477 O O . SER A 1 183 ? 17.356 -9.775 6.694 1.00 43.38 183 SER A O 1
#